Protein AF-A0A8X6NP70-F1 (afdb_monomer)

Organism: Nephila pilipes (NCBI:txid299642)

Solvent-accessible surface area (backbone atoms only — not comparable to full-atom values): 12500 Å² total; per-residue (Å²): 132,66,62,68,62,54,51,48,50,42,42,71,76,66,65,48,55,58,65,56,51,14,64,75,71,75,47,56,50,67,59,47,50,54,47,61,79,46,74,78,63,73,80,79,74,78,80,71,84,81,74,94,72,50,74,67,58,54,50,49,54,48,51,52,46,68,74,42,78,82,66,46,52,63,57,51,22,65,75,76,38,71,90,54,58,49,66,55,49,49,49,51,40,42,74,75,67,52,72,93,76,83,80,81,90,69,84,87,72,51,72,66,55,50,50,55,51,46,54,52,51,60,76,52,64,82,63,50,73,77,60,55,72,72,61,84,90,84,84,90,76,90,79,84,74,81,66,85,91,75,72,72,96,78,82,87,74,91,73,79,86,72,82,74,80,84,74,85,76,80,82,81,82,75,85,83,88,79,88,80,86,82,82,134

Nearest PDB structures (foldseek):
  1u78-assembly1_A  TM=6.959E-01  e=9.332E-03  Caenorhabditis elegans
  7aoa-assembly1_A  TM=3.486E-01  e=5.366E-01  Homo sapiens

Structure (mmCIF, N/CA/C/O backbone):
data_AF-A0A8X6NP70-F1
#
_entry.id   AF-A0A8X6NP70-F1
#
loop_
_atom_site.group_PDB
_atom_site.id
_atom_site.type_symbol
_atom_site.label_atom_id
_atom_site.label_alt_id
_atom_site.label_comp_id
_atom_site.label_asym_id
_atom_site.label_entity_id
_atom_site.label_seq_id
_atom_site.pdbx_PDB_ins_code
_atom_site.Cartn_x
_atom_site.Cartn_y
_atom_site.Cartn_z
_atom_site.occupancy
_atom_site.B_iso_or_equiv
_atom_site.auth_seq_id
_atom_site.auth_comp_id
_atom_site.auth_asym_id
_atom_site.auth_atom_id
_atom_site.pdbx_PDB_model_num
ATOM 1 N N . MET A 1 1 ? -29.681 -16.034 21.761 1.00 53.03 1 MET A N 1
ATOM 2 C CA . MET A 1 1 ? -30.889 -15.381 22.303 1.00 53.03 1 MET A CA 1
ATOM 3 C C . MET A 1 1 ? -30.518 -13.952 22.636 1.00 53.03 1 MET A C 1
ATOM 5 O O . MET A 1 1 ? -29.716 -13.746 23.540 1.00 53.03 1 MET A O 1
ATOM 9 N N . ASP A 1 2 ? -31.035 -12.984 21.884 1.00 82.12 2 ASP A N 1
ATOM 10 C CA . ASP A 1 2 ? -30.768 -11.571 22.153 1.00 82.12 2 ASP A CA 1
ATOM 11 C C . ASP A 1 2 ? -31.646 -11.094 23.308 1.00 82.12 2 ASP A C 1
ATOM 13 O O . ASP A 1 2 ? -32.797 -10.697 23.120 1.00 82.12 2 ASP A O 1
ATOM 17 N N . PHE A 1 3 ? -31.090 -11.123 24.520 1.00 85.19 3 PHE A N 1
ATOM 18 C CA . PHE A 1 3 ? -31.779 -10.684 25.735 1.00 85.19 3 PHE A CA 1
ATOM 19 C C . PHE A 1 3 ? -32.346 -9.268 25.624 1.00 85.19 3 PHE A C 1
ATOM 21 O O . PHE A 1 3 ? -33.394 -8.988 26.187 1.00 85.19 3 PHE A O 1
ATOM 28 N N . ARG A 1 4 ? -31.701 -8.392 24.850 1.00 82.50 4 ARG A N 1
ATOM 29 C CA . ARG A 1 4 ? -32.176 -7.033 24.589 1.00 82.50 4 ARG A CA 1
ATOM 30 C C . ARG A 1 4 ? -33.590 -7.010 24.003 1.00 82.50 4 ARG A C 1
ATOM 32 O O . ARG A 1 4 ? -34.471 -6.387 24.582 1.00 82.50 4 ARG A O 1
ATOM 39 N N . HIS A 1 5 ? -33.805 -7.693 22.880 1.00 85.44 5 HIS A N 1
ATOM 40 C CA . HIS A 1 5 ? -35.103 -7.716 22.199 1.00 85.44 5 HIS A CA 1
ATOM 41 C C . HIS A 1 5 ? -36.174 -8.385 23.070 1.00 85.44 5 HIS A C 1
ATOM 43 O O . HIS A 1 5 ? 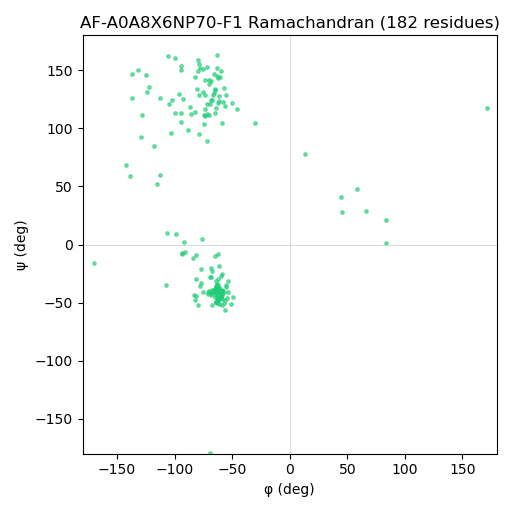-37.304 -7.909 23.140 1.00 85.44 5 HIS A O 1
ATOM 49 N N . ALA A 1 6 ? -35.792 -9.440 23.800 1.00 88.25 6 ALA A N 1
ATOM 50 C CA . ALA A 1 6 ? -36.682 -10.118 24.735 1.00 88.25 6 ALA A CA 1
ATOM 51 C C . ALA A 1 6 ? -37.113 -9.212 25.904 1.00 88.25 6 ALA A C 1
ATOM 53 O O . ALA A 1 6 ? -38.286 -9.213 26.269 1.00 88.25 6 ALA A O 1
ATOM 54 N N . ILE A 1 7 ? -36.199 -8.413 26.469 1.00 89.19 7 ILE A N 1
ATOM 55 C CA . ILE A 1 7 ? -36.515 -7.441 27.528 1.00 89.19 7 ILE A CA 1
ATOM 56 C C . ILE A 1 7 ? -37.523 -6.404 27.016 1.00 89.19 7 ILE A C 1
ATOM 58 O O . ILE A 1 7 ? -38.516 -6.161 27.698 1.00 89.19 7 ILE A O 1
ATOM 62 N N . TYR A 1 8 ? -37.320 -5.856 25.811 1.00 85.88 8 TYR A N 1
ATOM 63 C CA . TYR A 1 8 ? -38.245 -4.877 25.222 1.00 85.88 8 TYR A CA 1
ATOM 64 C C . TYR A 1 8 ? -39.640 -5.435 24.998 1.00 85.88 8 TYR A C 1
ATOM 66 O O . TYR A 1 8 ? -40.610 -4.851 25.463 1.00 85.88 8 TYR A O 1
ATOM 74 N N . HIS A 1 9 ? -39.752 -6.585 24.341 1.00 88.56 9 HIS A N 1
ATOM 75 C CA . HIS A 1 9 ? -41.046 -7.204 24.066 1.00 88.56 9 HIS A CA 1
ATOM 76 C C . HIS A 1 9 ? -41.818 -7.524 25.360 1.00 88.56 9 HIS A C 1
ATOM 78 O O . HIS A 1 9 ? -43.029 -7.332 25.446 1.00 88.56 9 HIS A O 1
ATOM 84 N N . LEU A 1 10 ? -41.136 -8.019 26.401 1.00 88.81 10 LEU A N 1
ATOM 85 C CA . LEU A 1 10 ? -41.776 -8.319 27.688 1.00 88.81 10 LEU A CA 1
ATOM 86 C C . LEU A 1 10 ? -42.214 -7.058 28.451 1.00 88.81 10 LEU A C 1
ATOM 88 O O . LEU A 1 10 ? -43.176 -7.121 29.220 1.00 88.81 10 LEU A O 1
ATOM 92 N N . PHE A 1 11 ? -41.527 -5.937 28.239 1.00 88.00 11 PHE A N 1
ATOM 93 C CA . PHE A 1 11 ? -41.845 -4.657 28.861 1.00 88.00 11 PHE A CA 1
ATOM 94 C C . PHE A 1 11 ? -42.964 -3.908 28.117 1.00 88.00 11 PHE A C 1
ATOM 96 O O . PHE A 1 11 ? -43.930 -3.489 28.749 1.00 88.00 11 PHE A O 1
ATOM 103 N N . GLU A 1 12 ? -42.883 -3.807 26.788 1.00 85.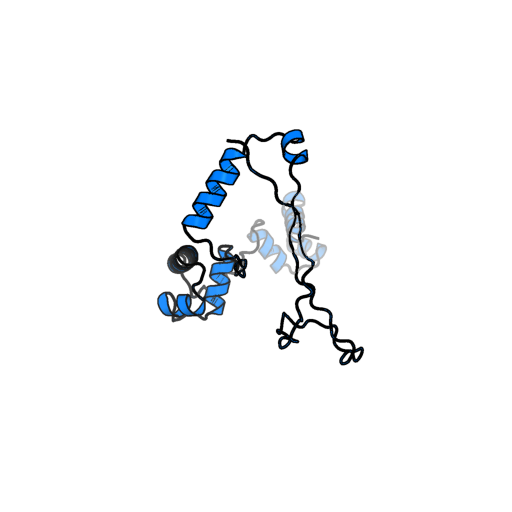44 12 GLU A N 1
ATOM 104 C CA . GLU A 1 12 ? -43.793 -3.007 25.954 1.00 85.44 12 GLU A CA 1
ATOM 105 C C . GLU A 1 12 ? -45.128 -3.725 25.690 1.00 85.44 12 GLU A C 1
ATOM 107 O O . GLU A 1 12 ? -46.198 -3.184 25.970 1.00 85.44 12 GLU A O 1
ATOM 112 N N . GLU A 1 13 ? -45.083 -4.975 25.209 1.00 83.56 13 GLU A N 1
ATOM 113 C CA . GLU A 1 13 ? -46.292 -5.713 24.815 1.00 83.56 13 GLU A CA 1
ATOM 114 C C . GLU A 1 13 ? -46.980 -6.371 26.009 1.00 83.56 13 GLU A C 1
ATOM 116 O O . GLU A 1 13 ? -48.203 -6.338 26.138 1.00 83.56 13 GLU A O 1
ATOM 121 N N . LYS A 1 14 ? -46.194 -6.988 26.901 1.00 82.81 14 LYS A N 1
ATOM 122 C CA . LYS A 1 14 ? -46.739 -7.750 28.034 1.00 82.81 14 LYS A CA 1
ATOM 123 C C . LYS A 1 14 ? -46.879 -6.936 29.324 1.00 82.81 14 LYS A C 1
ATOM 125 O O . LYS A 1 14 ? -47.448 -7.461 30.281 1.00 82.81 14 LYS A O 1
ATOM 130 N N . ARG A 1 15 ? -46.367 -5.695 29.372 1.00 83.81 15 ARG A N 1
ATOM 131 C CA . ARG A 1 15 ? -46.386 -4.786 30.543 1.00 83.81 15 ARG A CA 1
ATOM 132 C C . ARG A 1 15 ? -46.013 -5.462 31.867 1.00 83.81 15 ARG A C 1
ATOM 134 O O . ARG A 1 15 ? -46.623 -5.232 32.911 1.00 83.81 15 ARG A O 1
ATOM 141 N N . ILE A 1 16 ? -45.004 -6.329 31.817 1.00 89.38 16 ILE A N 1
ATOM 142 C CA . ILE A 1 16 ? -44.510 -7.071 32.979 1.00 89.38 16 ILE A CA 1
ATOM 143 C C . ILE A 1 16 ? -43.545 -6.179 33.773 1.00 89.38 16 ILE A C 1
ATOM 145 O O . ILE A 1 16 ? -42.767 -5.420 33.200 1.00 89.38 16 ILE A O 1
ATOM 149 N N . SER A 1 17 ? -43.558 -6.285 35.105 1.00 90.56 17 SER A N 1
ATOM 150 C CA . SER A 1 17 ? -42.626 -5.534 35.954 1.00 90.56 17 SER A CA 1
ATOM 151 C C . SER A 1 17 ? -41.171 -5.974 35.752 1.00 90.56 17 SER A C 1
ATOM 153 O O . SER A 1 17 ? -40.881 -7.156 35.557 1.00 90.56 17 SER A O 1
ATOM 155 N N . GLU A 1 18 ? -40.228 -5.037 35.876 1.00 90.19 18 GLU A N 1
ATOM 156 C CA . GLU A 1 18 ? -38.797 -5.282 35.630 1.00 90.19 18 GLU A CA 1
ATOM 157 C C . GLU A 1 18 ? -38.240 -6.461 36.445 1.00 90.19 18 GLU A C 1
ATOM 159 O O . GLU A 1 18 ? -37.514 -7.310 35.927 1.00 90.19 18 GLU A O 1
ATOM 164 N N . ARG A 1 19 ? -38.638 -6.574 37.720 1.00 90.75 19 ARG A N 1
ATOM 165 C CA . ARG A 1 19 ? -38.238 -7.684 38.604 1.00 90.75 19 ARG A CA 1
ATOM 166 C C . ARG A 1 19 ? -38.731 -9.036 38.100 1.00 90.75 19 ARG A C 1
ATOM 168 O O . ARG A 1 19 ? -38.045 -10.041 38.266 1.00 90.75 19 ARG A O 1
ATOM 175 N N . LYS A 1 20 ? -39.914 -9.074 37.487 1.00 92.06 20 LYS A N 1
ATOM 176 C CA . LYS A 1 20 ? -40.483 -10.306 36.945 1.00 92.06 20 LYS A CA 1
ATOM 177 C C . LYS A 1 20 ? -39.834 -10.672 35.610 1.00 92.06 20 LYS A C 1
ATOM 179 O O . LYS A 1 20 ? -39.558 -11.846 35.392 1.00 92.06 20 LYS A O 1
ATOM 184 N N . ILE A 1 21 ? -39.490 -9.684 34.783 1.00 91.81 21 ILE A N 1
ATOM 185 C CA . ILE A 1 21 ? -38.669 -9.878 33.575 1.00 91.81 21 ILE A CA 1
ATOM 186 C C . ILE A 1 21 ? -37.299 -10.463 33.948 1.00 91.81 21 ILE A C 1
ATOM 188 O O . ILE A 1 21 ? -36.862 -11.441 33.344 1.00 91.81 21 ILE A O 1
ATOM 192 N N . ALA A 1 22 ? -36.659 -9.925 34.990 1.00 93.31 22 ALA A N 1
ATOM 193 C CA . ALA A 1 22 ? -35.389 -10.423 35.516 1.00 93.31 22 ALA A CA 1
ATOM 194 C C . ALA A 1 22 ? -35.475 -11.897 35.958 1.00 93.31 22 ALA A C 1
ATOM 196 O O . ALA A 1 22 ? -34.608 -12.690 35.601 1.00 93.31 22 ALA A O 1
ATOM 197 N N . GLN A 1 23 ? -36.551 -12.288 36.653 1.00 92.88 23 GLN A N 1
ATOM 198 C CA . GLN A 1 23 ? -36.797 -13.685 37.039 1.00 92.88 23 GLN A CA 1
ATOM 199 C C . GLN A 1 23 ? -37.034 -14.611 35.838 1.00 92.88 23 GLN A C 1
ATOM 201 O O . GLN A 1 23 ? -36.529 -15.727 35.833 1.00 92.88 23 GLN A O 1
ATOM 206 N N . ILE A 1 24 ? -37.790 -14.164 34.827 1.00 91.81 24 ILE A N 1
ATOM 207 C CA . ILE A 1 24 ? -38.101 -14.959 33.625 1.00 91.81 24 ILE A CA 1
ATOM 208 C C . ILE A 1 24 ? -36.842 -15.202 32.785 1.00 91.81 24 ILE A C 1
ATOM 210 O O . ILE A 1 24 ? -36.643 -16.303 32.278 1.00 91.81 24 ILE A O 1
ATOM 214 N N . LEU A 1 25 ? -35.999 -14.177 32.629 1.00 90.62 25 LEU A N 1
ATOM 215 C CA . LEU A 1 25 ? -34.793 -14.236 31.797 1.00 90.62 25 LEU A CA 1
ATOM 216 C C . LEU A 1 25 ? -33.535 -14.681 32.563 1.00 90.62 25 LEU A C 1
ATOM 218 O O . LEU A 1 25 ? -32.493 -14.865 31.939 1.00 90.62 25 LEU A O 1
ATOM 222 N N . GLY A 1 26 ? -33.608 -14.831 33.890 1.00 92.25 26 GLY A N 1
ATOM 223 C CA . GLY A 1 26 ? -32.458 -15.169 34.738 1.00 92.25 26 GLY A CA 1
ATOM 224 C C . GLY A 1 26 ? -31.383 -14.075 34.789 1.00 92.25 26 GLY A C 1
ATOM 225 O O . GLY A 1 26 ? -30.201 -14.377 34.933 1.00 92.25 26 GLY A O 1
ATOM 226 N N . LEU A 1 27 ? -31.770 -12.806 34.628 1.00 91.38 27 LEU A N 1
ATOM 227 C CA . LEU A 1 27 ? -30.860 -11.656 34.586 1.00 91.38 27 LEU A CA 1
ATOM 228 C C . LEU A 1 27 ? -30.918 -10.841 35.879 1.00 91.38 27 LEU A C 1
ATOM 230 O O . LEU A 1 27 ? -31.886 -10.912 36.635 1.00 91.38 27 LEU A O 1
ATOM 234 N N . SER A 1 28 ? -29.902 -10.006 36.119 1.00 93.06 28 SER A N 1
ATOM 235 C CA . SER A 1 28 ? -29.966 -9.051 37.227 1.00 93.06 28 SER A CA 1
ATOM 236 C C . SER A 1 28 ? -31.021 -7.964 36.943 1.00 93.06 28 SER A C 1
ATOM 238 O O . SER A 1 28 ? -31.099 -7.479 35.806 1.00 93.06 28 SER A O 1
ATOM 240 N N . PRO A 1 29 ? -31.804 -7.521 37.947 1.00 90.94 29 PRO A N 1
ATOM 241 C CA . PRO A 1 29 ? -32.753 -6.418 37.779 1.00 90.94 29 PRO A CA 1
ATOM 242 C C . PRO A 1 29 ? -32.085 -5.139 37.259 1.00 90.94 29 PRO A C 1
ATOM 244 O O . PRO A 1 29 ? -32.657 -4.444 36.427 1.00 90.94 29 PRO A O 1
ATOM 247 N N . SER A 1 30 ? -30.841 -4.873 37.670 1.00 91.38 30 SER A N 1
ATOM 248 C CA . SER A 1 30 ? -30.048 -3.730 37.206 1.00 91.38 30 SER A CA 1
ATOM 249 C C . SER A 1 30 ? -29.745 -3.794 35.709 1.00 91.38 30 SER A C 1
ATOM 251 O O . SER A 1 30 ? -29.737 -2.765 35.043 1.00 91.38 30 SER A O 1
ATOM 253 N N . THR A 1 31 ? -29.522 -4.990 35.155 1.00 89.75 31 THR A N 1
ATOM 254 C CA . THR A 1 31 ? -29.328 -5.183 33.710 1.00 89.75 31 THR A CA 1
ATOM 255 C C . THR A 1 31 ? -30.620 -4.921 32.941 1.00 89.75 31 THR A C 1
ATOM 257 O O . THR A 1 31 ? -30.582 -4.278 31.898 1.00 89.75 31 THR A O 1
ATOM 260 N N . VAL A 1 32 ? -31.760 -5.391 33.458 1.00 90.50 32 VAL A N 1
ATOM 261 C CA . VAL A 1 32 ? -33.082 -5.147 32.856 1.00 90.50 32 VAL A CA 1
ATOM 262 C C . VAL A 1 32 ? -33.392 -3.651 32.848 1.00 90.50 32 VAL A C 1
ATOM 264 O O . VAL A 1 32 ? -33.680 -3.103 31.787 1.00 90.50 32 VAL A O 1
ATOM 267 N N . HIS A 1 33 ? -33.221 -2.985 33.990 1.00 89.88 33 HIS A N 1
ATOM 268 C CA . HIS A 1 33 ? -33.389 -1.541 34.127 1.00 89.88 33 HIS A CA 1
ATOM 269 C C . HIS A 1 33 ? -32.447 -0.758 33.199 1.00 89.88 33 HIS A C 1
ATOM 271 O O . HIS A 1 33 ? -32.887 0.122 32.467 1.00 89.88 33 HIS A O 1
ATOM 277 N N . TYR A 1 34 ? -31.157 -1.119 33.163 1.00 87.69 34 TYR A N 1
ATOM 278 C CA . TYR A 1 34 ? -30.167 -0.502 32.275 1.00 87.69 34 TYR A CA 1
ATOM 279 C C . TYR A 1 34 ? -30.594 -0.549 30.811 1.00 87.69 34 TYR A C 1
ATOM 281 O O . TYR A 1 34 ? -30.481 0.454 30.113 1.00 87.69 34 TYR A O 1
ATOM 289 N N . TRP A 1 35 ? -31.074 -1.705 30.344 1.00 87.31 35 TRP A N 1
ATOM 290 C CA . TRP A 1 35 ? -31.550 -1.820 28.975 1.00 87.31 35 TRP A CA 1
ATOM 291 C C . TRP A 1 35 ? -32.812 -0.991 28.774 1.00 87.31 35 TRP A C 1
ATOM 293 O O . TRP A 1 35 ? -32.772 -0.135 27.906 1.00 87.31 35 TRP A O 1
ATOM 303 N N . ILE A 1 36 ? -33.854 -1.134 29.601 1.00 87.12 36 ILE A N 1
ATOM 304 C CA . ILE A 1 36 ? -35.111 -0.366 29.486 1.00 87.12 36 ILE A CA 1
ATOM 305 C C . ILE A 1 36 ? -34.848 1.144 29.384 1.00 87.12 36 ILE A C 1
ATOM 307 O O . ILE A 1 36 ? -35.285 1.768 28.417 1.00 87.12 36 ILE A O 1
ATOM 311 N N . THR A 1 37 ? -34.047 1.705 30.296 1.00 87.06 37 THR A N 1
ATOM 312 C CA . THR A 1 37 ? -33.677 3.133 30.320 1.00 87.06 37 THR A CA 1
ATOM 313 C C . THR A 1 37 ? -32.963 3.587 29.043 1.00 87.06 37 THR A C 1
ATOM 315 O O . THR A 1 37 ? -33.056 4.746 28.654 1.00 87.06 37 THR A O 1
ATOM 318 N N . ARG A 1 38 ? -32.274 2.674 28.354 1.00 79.81 38 ARG A N 1
ATOM 319 C CA . ARG A 1 38 ? -31.496 2.944 27.140 1.00 79.81 38 ARG A CA 1
ATOM 320 C C . ARG A 1 38 ? -32.275 2.748 25.828 1.00 79.81 38 ARG A C 1
ATOM 322 O O . ARG A 1 38 ? -31.673 2.857 24.766 1.00 79.81 38 ARG A O 1
ATOM 329 N N . GLN A 1 39 ? -33.564 2.397 25.885 1.00 73.50 39 GLN A N 1
ATOM 330 C CA . GLN A 1 39 ? -34.497 2.289 24.736 1.00 73.50 39 GLN A CA 1
ATOM 331 C C . GLN A 1 39 ? -33.989 1.565 23.466 1.00 73.50 39 GLN A C 1
ATOM 333 O O . GLN A 1 39 ? -34.435 1.825 22.355 1.00 73.50 39 GLN A O 1
ATOM 338 N N . GLY A 1 40 ? -33.063 0.620 23.590 1.00 62.91 40 GLY A N 1
ATOM 339 C CA . GLY A 1 40 ? -32.610 -0.171 22.464 1.00 62.91 40 GLY A CA 1
ATOM 340 C C . GLY A 1 40 ? -31.535 0.555 21.664 1.00 62.91 40 GLY A C 1
ATOM 341 O O . GLY A 1 40 ? -31.254 0.195 20.524 1.00 62.91 40 GLY A O 1
ATOM 342 N N . GLU A 1 41 ? -30.853 1.530 22.255 1.00 67.56 41 GLU A N 1
ATOM 343 C CA . GLU A 1 41 ? -29.607 2.014 21.684 1.00 67.56 41 GLU A CA 1
ATOM 344 C C . GLU A 1 41 ? -28.520 0.948 21.845 1.00 67.56 41 GLU A C 1
ATOM 346 O O . GLU A 1 41 ? -28.433 0.220 22.847 1.00 67.56 41 GLU A O 1
ATOM 351 N N . SER A 1 42 ? -27.721 0.757 20.795 1.00 66.44 42 SER A N 1
ATOM 352 C CA . SER A 1 42 ? -26.589 -0.174 20.841 1.00 66.44 42 SER A CA 1
ATOM 353 C C . SER A 1 42 ? -25.581 0.286 21.874 1.00 66.44 42 SER A C 1
ATOM 355 O O . SER A 1 42 ? -25.485 1.471 22.191 1.00 66.44 42 SER A O 1
ATOM 357 N N . ALA A 1 43 ? -24.848 -0.677 22.439 1.00 69.19 43 ALA A N 1
ATOM 358 C CA . ALA A 1 43 ? -23.745 -0.350 23.319 1.00 69.19 43 ALA A CA 1
ATOM 359 C C . ALA A 1 43 ? -22.862 0.688 22.621 1.00 69.19 43 ALA A C 1
ATOM 361 O O . ALA A 1 43 ? -22.385 0.445 21.513 1.00 69.19 43 ALA A O 1
ATOM 362 N N . THR A 1 44 ? -22.691 1.846 23.258 1.00 69.25 44 THR A N 1
ATOM 363 C CA . THR A 1 44 ? -21.709 2.854 22.873 1.00 69.25 44 THR A CA 1
ATOM 364 C C . THR A 1 44 ? -20.408 2.118 22.620 1.00 69.25 44 THR A C 1
ATOM 366 O O . THR A 1 44 ? -19.874 1.441 23.506 1.00 69.25 44 THR A O 1
ATOM 369 N N . THR A 1 45 ? -19.943 2.163 21.374 1.00 74.69 45 THR A N 1
ATOM 370 C CA . THR A 1 45 ? -18.685 1.528 21.008 1.00 74.69 45 THR A CA 1
ATOM 371 C C . THR A 1 45 ? -17.613 2.148 21.881 1.00 74.69 45 THR A C 1
ATOM 373 O O . THR A 1 45 ? -17.463 3.371 21.893 1.00 74.69 45 THR A O 1
ATOM 376 N N . LYS A 1 46 ? -16.896 1.322 22.645 1.00 79.88 46 LYS A N 1
ATOM 377 C CA . LYS A 1 46 ? -15.791 1.812 23.468 1.00 79.88 46 LYS A CA 1
ATOM 378 C C . LYS A 1 46 ? -14.817 2.539 22.544 1.00 79.88 46 LYS A C 1
ATOM 380 O O . LYS A 1 46 ? -14.292 1.931 21.611 1.00 79.88 46 LYS A O 1
ATOM 385 N N . SER A 1 47 ? -14.597 3.829 22.786 1.00 81.50 47 SER A N 1
ATOM 386 C CA . SER A 1 47 ? -13.550 4.569 22.093 1.00 81.50 47 SER A CA 1
ATOM 387 C C . SER A 1 47 ? -12.214 3.924 22.446 1.00 81.50 47 SER A C 1
ATOM 389 O O . SER A 1 47 ? -11.884 3.759 23.622 1.00 81.50 47 SER A O 1
ATOM 391 N N . GLY A 1 48 ? -11.469 3.504 21.427 1.00 85.81 48 GLY A N 1
ATOM 392 C CA . GLY A 1 48 ? -10.119 2.988 21.615 1.00 85.81 48 GLY A CA 1
ATOM 393 C C . GLY A 1 48 ? -9.144 4.085 22.042 1.00 85.81 48 GLY A C 1
ATOM 394 O O . GLY A 1 48 ? -9.496 5.259 22.160 1.00 85.81 48 GLY A O 1
ATOM 395 N N . ARG A 1 49 ? -7.880 3.699 22.228 1.00 87.12 49 ARG A N 1
ATOM 396 C CA . ARG A 1 49 ? -6.786 4.647 22.462 1.00 87.12 49 ARG A CA 1
ATOM 397 C C . ARG A 1 49 ? -6.708 5.662 21.304 1.00 87.12 49 ARG A C 1
ATOM 399 O O . ARG A 1 49 ? -6.755 5.229 20.146 1.00 87.12 49 ARG A O 1
ATOM 406 N N . PRO A 1 50 ? -6.552 6.970 21.585 1.00 87.00 50 PRO A N 1
ATOM 407 C CA . PRO A 1 50 ? -6.371 7.969 20.539 1.00 87.00 50 PRO A CA 1
ATOM 408 C C . PRO A 1 50 ? -5.121 7.669 19.708 1.00 87.00 50 PRO A C 1
ATOM 410 O O . PRO A 1 50 ? -4.149 7.070 20.182 1.00 87.00 50 PRO A O 1
ATOM 413 N N . ARG A 1 51 ? -5.173 8.056 18.434 1.00 87.38 51 ARG A N 1
ATOM 414 C CA . ARG A 1 51 ? -4.079 7.840 17.486 1.00 87.38 51 ARG A CA 1
ATOM 415 C C . ARG A 1 51 ? -2.945 8.825 17.763 1.00 87.38 51 ARG A C 1
ATOM 417 O O . ARG A 1 51 ? -3.181 9.925 18.244 1.00 87.38 51 ARG A O 1
ATOM 424 N N . VAL A 1 52 ? -1.723 8.405 17.439 1.00 86.81 52 VAL A N 1
ATOM 425 C CA . VAL A 1 52 ? -0.540 9.282 17.459 1.00 86.81 52 VAL A CA 1
ATOM 426 C C . VAL A 1 52 ? -0.459 10.119 16.177 1.00 86.81 52 VAL A C 1
ATOM 428 O O . VAL A 1 52 ? 0.065 11.225 16.210 1.00 86.81 52 VAL A O 1
ATOM 431 N N . THR A 1 53 ? -0.979 9.600 15.058 1.00 86.25 53 THR A N 1
ATOM 432 C CA . THR A 1 53 ? -1.002 10.298 13.766 1.00 86.25 53 THR A CA 1
ATOM 433 C C . THR A 1 53 ? -2.319 11.030 13.546 1.00 86.25 53 THR A C 1
ATOM 435 O O . THR A 1 53 ? -3.372 10.584 14.018 1.00 86.25 53 THR A O 1
ATOM 438 N N . ASP A 1 54 ? -2.235 12.128 12.802 1.00 91.50 54 ASP A N 1
ATOM 439 C CA . ASP A 1 54 ? -3.366 12.944 12.376 1.00 91.50 54 ASP A CA 1
ATOM 440 C C . ASP A 1 54 ? -3.774 12.634 10.922 1.00 91.50 54 ASP A C 1
ATOM 442 O O . ASP A 1 54 ? -2.988 12.075 10.148 1.00 91.50 54 ASP A O 1
ATOM 446 N N . ALA A 1 55 ? -5.000 12.992 10.539 1.00 91.25 55 ALA A N 1
ATOM 447 C CA . ALA A 1 55 ? -5.524 12.753 9.196 1.00 91.25 55 ALA A CA 1
ATOM 448 C C . ALA A 1 55 ? -4.675 13.430 8.104 1.00 91.25 55 ALA A C 1
ATOM 450 O O . ALA A 1 55 ? -4.385 12.802 7.082 1.00 91.25 55 ALA A O 1
ATOM 451 N N . ASP A 1 56 ? -4.198 14.652 8.350 1.00 92.94 56 ASP A N 1
ATOM 452 C CA . ASP A 1 56 ? -3.373 15.391 7.390 1.00 92.94 56 ASP A CA 1
ATOM 453 C C . ASP A 1 56 ? -2.006 14.724 7.199 1.00 92.94 56 ASP A C 1
ATOM 455 O O . ASP A 1 56 ? -1.510 14.586 6.076 1.00 92.94 56 ASP A O 1
ATOM 459 N N . THR A 1 57 ? -1.424 14.214 8.289 1.00 92.31 57 THR A N 1
ATOM 460 C CA . THR A 1 57 ? -0.163 13.459 8.232 1.00 92.31 57 THR A CA 1
ATOM 461 C C . THR A 1 57 ? -0.316 12.148 7.459 1.00 92.31 57 THR A C 1
ATOM 463 O O . THR A 1 57 ? 0.544 11.808 6.644 1.00 92.31 57 THR A O 1
ATOM 466 N N . ASP A 1 58 ? -1.436 11.439 7.640 1.00 93.25 58 ASP A N 1
ATOM 467 C CA . ASP A 1 58 ? -1.736 10.204 6.912 1.00 93.25 58 ASP A CA 1
ATOM 468 C C . ASP A 1 58 ? -1.890 10.483 5.399 1.00 93.25 58 ASP A C 1
ATOM 470 O O . ASP A 1 58 ? -1.424 9.695 4.568 1.00 93.25 58 ASP A O 1
ATOM 474 N N . GLN A 1 59 ? -2.477 11.628 5.031 1.00 94.25 59 GLN A N 1
ATOM 475 C CA . GLN A 1 59 ? -2.613 12.058 3.638 1.00 94.25 59 GLN A CA 1
ATOM 476 C C . GLN A 1 59 ? -1.268 12.457 3.017 1.00 94.25 59 GLN A C 1
ATOM 478 O O . GLN A 1 59 ? -0.984 12.108 1.867 1.00 94.25 59 GLN A O 1
ATOM 483 N N . ALA A 1 60 ? -0.410 13.144 3.773 1.00 94.06 60 ALA A N 1
ATOM 484 C CA . ALA A 1 60 ? 0.937 13.491 3.335 1.00 94.06 60 ALA A CA 1
ATOM 485 C C . ALA A 1 60 ? 1.786 12.232 3.076 1.00 94.06 60 ALA A C 1
ATOM 487 O O . ALA A 1 60 ? 2.429 12.130 2.029 1.00 94.06 60 ALA A O 1
ATOM 488 N N . LEU A 1 61 ? 1.707 11.230 3.963 1.00 94.06 61 LEU A N 1
ATOM 489 C CA . LEU A 1 61 ? 2.356 9.926 3.779 1.00 94.06 61 LEU A CA 1
ATOM 490 C C . LEU A 1 61 ? 1.870 9.217 2.507 1.00 94.06 61 LEU A C 1
ATOM 492 O O . LEU A 1 61 ? 2.678 8.679 1.744 1.00 94.06 61 LEU A O 1
ATOM 496 N N . TYR A 1 62 ? 0.559 9.230 2.256 1.00 94.62 62 TYR A N 1
ATOM 497 C CA . TYR A 1 62 ? -0.021 8.649 1.046 1.00 94.62 62 TYR A CA 1
ATOM 498 C C . TYR A 1 62 ? 0.487 9.346 -0.224 1.00 94.62 62 TYR A C 1
ATOM 500 O O . TYR A 1 62 ? 0.921 8.682 -1.169 1.00 94.62 62 TYR A O 1
ATOM 508 N N . ASN A 1 63 ? 0.484 10.680 -0.237 1.00 94.88 63 ASN A N 1
ATOM 509 C CA . ASN A 1 63 ? 0.924 11.472 -1.383 1.00 94.88 63 ASN A CA 1
ATOM 510 C C . ASN A 1 63 ? 2.419 11.272 -1.674 1.00 94.88 63 ASN A C 1
ATOM 512 O O . ASN A 1 63 ? 2.790 11.070 -2.831 1.00 94.88 63 ASN A O 1
ATOM 516 N N . ALA A 1 64 ? 3.263 11.260 -0.638 1.00 94.00 64 ALA A N 1
ATOM 517 C CA . ALA A 1 64 ? 4.697 11.007 -0.772 1.00 94.00 64 ALA A CA 1
ATOM 518 C C . ALA A 1 64 ? 4.970 9.608 -1.346 1.00 94.00 64 ALA A C 1
ATOM 520 O O . ALA A 1 64 ? 5.696 9.466 -2.329 1.00 94.00 64 ALA A O 1
ATOM 521 N N . SER A 1 65 ? 4.302 8.578 -0.813 1.00 93.38 65 SER A N 1
ATOM 522 C CA . SER A 1 65 ? 4.445 7.205 -1.312 1.00 93.38 65 SER A CA 1
ATOM 523 C C . SER A 1 65 ? 3.946 7.034 -2.751 1.00 93.38 65 SER A C 1
ATOM 525 O O . SER A 1 65 ? 4.465 6.191 -3.483 1.00 93.38 65 SER A O 1
ATOM 527 N N . ARG A 1 66 ? 2.934 7.803 -3.167 1.00 92.81 66 ARG A N 1
ATOM 528 C CA . ARG A 1 66 ? 2.399 7.760 -4.533 1.00 92.81 66 ARG A CA 1
ATOM 529 C C . ARG A 1 66 ? 3.288 8.499 -5.532 1.00 92.81 66 ARG A C 1
ATOM 531 O O . ARG A 1 66 ? 3.352 8.076 -6.684 1.00 92.81 66 ARG A O 1
ATOM 538 N N . LYS A 1 67 ? 3.948 9.576 -5.100 1.00 93.50 67 LYS A N 1
ATOM 539 C CA . LYS A 1 67 ? 4.911 10.325 -5.913 1.00 93.50 67 LYS A CA 1
ATOM 540 C C . LYS A 1 67 ? 6.122 9.457 -6.250 1.00 93.50 67 LYS A C 1
ATOM 542 O O . LYS A 1 67 ? 6.448 9.318 -7.423 1.00 93.50 67 LYS A O 1
ATOM 547 N N . ASP A 1 68 ? 6.697 8.808 -5.238 1.00 91.12 68 ASP A N 1
ATOM 548 C CA . ASP A 1 68 ? 7.901 7.991 -5.379 1.00 91.12 68 ASP A CA 1
ATOM 549 C C . ASP A 1 68 ? 7.692 6.590 -4.766 1.00 91.12 68 ASP A C 1
ATOM 551 O O . ASP A 1 68 ? 7.959 6.365 -3.583 1.00 91.12 68 ASP A O 1
ATOM 555 N N . PRO A 1 69 ? 7.258 5.592 -5.567 1.00 88.50 69 PRO A N 1
ATOM 556 C CA . PRO A 1 69 ? 6.932 4.244 -5.078 1.00 88.50 69 PRO A CA 1
ATOM 557 C C . PRO A 1 69 ? 8.112 3.446 -4.500 1.00 88.50 69 PRO A C 1
ATOM 559 O O . PRO A 1 69 ? 7.910 2.361 -3.953 1.00 88.50 69 PRO A O 1
ATOM 562 N N . PHE A 1 70 ? 9.340 3.940 -4.674 1.00 88.38 70 PHE A N 1
ATOM 563 C CA . PHE A 1 70 ? 10.566 3.314 -4.178 1.00 88.38 70 PHE A CA 1
ATOM 564 C C . PHE A 1 70 ? 11.001 3.831 -2.803 1.00 88.38 70 PHE A C 1
ATOM 566 O O . PHE A 1 70 ? 11.930 3.265 -2.227 1.00 88.38 70 PHE A O 1
ATOM 573 N N . LEU A 1 71 ? 10.342 4.866 -2.267 1.00 89.75 71 LEU A N 1
ATOM 574 C CA . LEU A 1 71 ? 10.629 5.369 -0.926 1.00 89.75 71 LEU A CA 1
ATOM 575 C C . LEU A 1 71 ? 10.298 4.318 0.137 1.00 89.75 71 LEU A C 1
ATOM 577 O O . LEU A 1 71 ? 9.232 3.694 0.128 1.00 89.75 71 LEU A O 1
ATOM 581 N N . SER A 1 72 ? 11.223 4.126 1.077 1.00 90.88 72 SER A N 1
ATOM 582 C CA . SER A 1 72 ? 11.019 3.214 2.196 1.00 90.88 72 SER A CA 1
ATOM 583 C C . SER A 1 72 ? 10.120 3.846 3.254 1.00 90.88 72 SER A C 1
ATOM 585 O O . SER A 1 72 ? 10.144 5.051 3.488 1.00 90.88 72 SER A O 1
ATOM 587 N N . ALA A 1 73 ? 9.401 3.007 4.002 1.00 90.94 73 ALA A N 1
ATOM 588 C CA . ALA A 1 73 ? 8.670 3.452 5.188 1.00 90.94 73 ALA A CA 1
ATOM 589 C C . ALA A 1 73 ? 9.588 4.092 6.249 1.00 90.94 73 ALA A C 1
ATOM 591 O O . ALA A 1 73 ? 9.120 4.894 7.049 1.00 90.94 73 ALA A O 1
ATOM 592 N N . VAL A 1 74 ? 10.880 3.738 6.263 1.00 93.00 74 VAL A N 1
ATOM 593 C CA . VAL A 1 74 ? 11.882 4.351 7.153 1.00 93.00 74 VAL A CA 1
ATOM 594 C C . VAL A 1 74 ? 12.185 5.786 6.727 1.00 93.00 74 VAL A C 1
ATOM 596 O O . VAL A 1 74 ? 12.299 6.662 7.576 1.00 93.00 74 VAL A O 1
ATOM 599 N N . ASP A 1 75 ? 12.287 6.032 5.425 1.00 93.19 75 ASP A N 1
ATOM 600 C CA . ASP A 1 75 ? 12.578 7.366 4.900 1.00 93.19 75 ASP A CA 1
ATOM 601 C C . ASP A 1 75 ? 11.357 8.274 5.094 1.00 93.19 75 ASP A C 1
ATOM 603 O O . ASP A 1 75 ? 11.479 9.362 5.647 1.00 93.19 75 ASP A O 1
ATOM 607 N N . LEU A 1 76 ? 10.155 7.753 4.820 1.00 91.94 76 LEU A N 1
ATOM 608 C CA . LEU A 1 76 ? 8.894 8.449 5.101 1.00 91.94 76 LEU A CA 1
ATOM 609 C C . LEU A 1 76 ? 8.722 8.795 6.588 1.00 91.94 76 LEU A C 1
ATOM 611 O O . LEU A 1 76 ? 8.240 9.875 6.922 1.00 91.94 76 LEU A O 1
ATOM 615 N N . GLN A 1 77 ? 9.123 7.895 7.491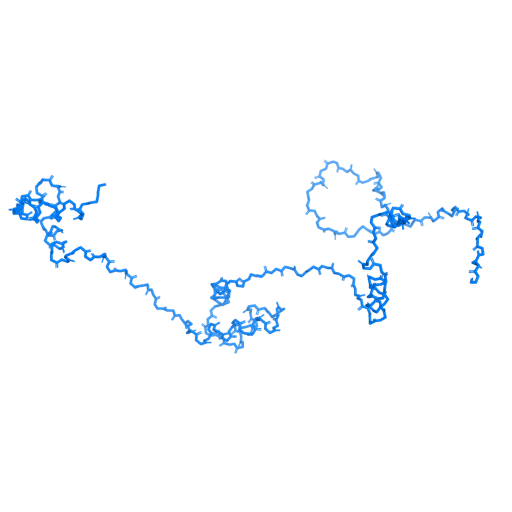 1.00 94.12 77 GLN A N 1
ATOM 616 C CA . GLN A 1 77 ? 9.104 8.166 8.928 1.00 94.12 77 GLN A CA 1
ATOM 617 C C . GLN A 1 77 ? 10.045 9.325 9.281 1.00 94.12 77 GLN A C 1
ATOM 619 O O . GLN A 1 77 ? 9.646 10.217 10.023 1.00 94.12 77 GLN A O 1
ATOM 624 N N . LYS A 1 78 ? 11.277 9.316 8.758 1.00 92.56 78 LYS A N 1
ATOM 625 C CA . LYS A 1 78 ? 12.272 10.361 9.034 1.00 92.56 78 LYS A CA 1
ATOM 626 C C . LYS A 1 78 ? 11.829 11.733 8.533 1.00 92.56 78 LYS A C 1
ATOM 628 O O . LYS A 1 78 ? 12.079 12.719 9.215 1.00 92.56 78 LYS A O 1
ATOM 633 N N . GLU A 1 79 ? 11.194 11.787 7.367 1.00 89.12 79 GLU A N 1
ATOM 634 C CA . GLU A 1 79 ? 10.805 13.047 6.733 1.00 89.12 79 GLU A CA 1
ATOM 635 C C . GLU A 1 79 ? 9.508 13.634 7.304 1.00 89.12 79 GLU A C 1
ATOM 637 O O . GLU A 1 79 ? 9.448 14.836 7.552 1.00 89.12 79 GLU A O 1
ATOM 642 N N . LEU A 1 80 ? 8.468 12.815 7.513 1.00 87.69 80 LEU A N 1
ATOM 643 C CA . LEU A 1 80 ? 7.123 13.317 7.836 1.00 87.69 80 LEU A CA 1
ATOM 644 C C . LEU A 1 80 ? 6.706 13.087 9.292 1.00 87.69 80 LEU A C 1
ATOM 646 O O . LEU A 1 80 ? 5.978 13.902 9.854 1.00 87.69 80 LEU A O 1
ATOM 650 N N . THR A 1 81 ? 7.107 11.973 9.910 1.00 85.31 81 THR A N 1
ATOM 651 C CA . THR A 1 81 ? 6.593 11.575 11.234 1.00 85.31 81 THR A CA 1
ATOM 652 C C . THR A 1 81 ? 7.685 10.951 12.117 1.00 85.31 81 THR A C 1
ATOM 654 O O . THR A 1 81 ? 7.615 9.751 12.416 1.00 85.31 81 THR A O 1
ATOM 657 N N . PRO A 1 82 ? 8.685 11.729 12.579 1.00 82.94 82 PRO A N 1
ATOM 658 C CA . PRO A 1 82 ? 9.819 11.197 13.344 1.00 82.94 82 PRO A CA 1
ATOM 659 C C . PRO A 1 82 ? 9.426 10.695 14.743 1.00 82.94 82 PRO A C 1
ATOM 661 O O . PRO A 1 82 ? 10.135 9.889 15.338 1.00 82.94 82 PRO A O 1
ATOM 664 N N . THR A 1 83 ? 8.282 11.138 15.267 1.00 86.44 83 THR A N 1
ATOM 665 C CA . THR A 1 83 ? 7.741 10.727 16.574 1.00 86.44 83 THR A CA 1
ATOM 666 C C . THR A 1 83 ? 7.098 9.339 16.555 1.00 86.44 83 THR A C 1
ATOM 668 O O . THR A 1 83 ? 6.939 8.709 17.600 1.00 86.44 83 THR A O 1
ATOM 671 N N . CYS A 1 84 ? 6.698 8.856 15.378 1.00 87.56 84 CYS A N 1
ATOM 672 C CA . CYS A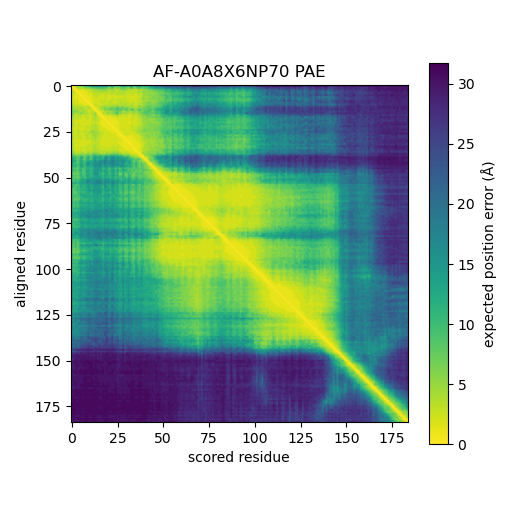 1 84 ? 5.977 7.599 15.214 1.00 87.56 84 CYS A CA 1
ATOM 673 C C . CYS A 1 84 ? 6.935 6.452 14.904 1.00 87.56 84 CYS A C 1
ATOM 675 O O . CYS A 1 84 ? 7.982 6.657 14.303 1.00 87.56 84 CYS A O 1
ATOM 677 N N . SER A 1 85 ? 6.559 5.216 15.238 1.00 92.31 85 SER A N 1
ATOM 678 C CA . SER A 1 85 ? 7.312 4.039 14.793 1.00 92.31 85 SER A CA 1
ATOM 679 C C . SER A 1 85 ? 7.124 3.781 13.292 1.00 92.31 85 SER A C 1
ATOM 681 O O . SER A 1 85 ? 6.063 4.058 12.725 1.00 92.31 85 SER A O 1
ATOM 683 N N . VAL A 1 86 ? 8.117 3.157 12.652 1.00 93.94 86 VAL A N 1
ATOM 684 C CA . VAL A 1 86 ? 8.041 2.734 11.238 1.00 93.94 86 VAL A CA 1
ATOM 685 C C . VAL A 1 86 ? 6.827 1.831 10.978 1.00 93.94 86 VAL A C 1
ATOM 687 O O . VAL A 1 86 ? 6.179 1.925 9.936 1.00 93.94 86 VAL A O 1
ATOM 690 N N . ASP A 1 87 ? 6.472 0.967 11.931 1.00 93.62 87 ASP A N 1
ATOM 691 C CA . ASP A 1 87 ? 5.317 0.071 11.793 1.00 93.62 87 ASP A CA 1
ATOM 692 C C . ASP A 1 87 ? 3.984 0.815 11.814 1.00 93.62 87 ASP A C 1
ATOM 694 O O . ASP A 1 87 ? 3.025 0.389 11.162 1.00 93.62 87 ASP A O 1
ATOM 698 N N . THR A 1 88 ? 3.933 1.963 12.495 1.00 93.06 88 THR A N 1
ATOM 699 C CA . THR A 1 88 ? 2.779 2.860 12.425 1.00 93.06 88 THR A CA 1
ATOM 700 C C . THR A 1 88 ? 2.628 3.370 10.998 1.00 93.06 88 THR A C 1
ATOM 702 O O . THR A 1 88 ? 1.564 3.180 10.417 1.00 93.06 88 THR A O 1
ATOM 705 N N . VAL A 1 89 ? 3.700 3.888 10.388 1.00 93.75 89 VAL A N 1
ATOM 706 C CA . VAL A 1 89 ? 3.706 4.366 8.991 1.00 93.75 89 VAL A CA 1
ATOM 707 C C . VAL A 1 89 ? 3.257 3.268 8.021 1.00 93.75 89 VAL A C 1
ATOM 709 O O . VAL A 1 89 ? 2.353 3.480 7.213 1.00 93.75 89 VAL A O 1
ATOM 712 N N . ARG A 1 90 ? 3.799 2.049 8.144 1.00 94.06 90 ARG A N 1
ATOM 713 C CA . ARG A 1 90 ? 3.370 0.897 7.324 1.00 94.06 90 ARG A CA 1
ATOM 714 C C . ARG A 1 90 ? 1.884 0.587 7.491 1.00 94.06 90 ARG A C 1
ATOM 716 O O . ARG A 1 90 ? 1.196 0.312 6.509 1.00 94.06 90 ARG A O 1
ATOM 723 N N . SER A 1 91 ? 1.387 0.632 8.724 1.00 93.44 91 SER A N 1
ATOM 724 C CA . SER A 1 91 ? -0.026 0.392 9.023 1.00 93.44 91 SER A CA 1
ATOM 725 C C . SER A 1 91 ? -0.922 1.464 8.404 1.00 93.44 91 SER A C 1
ATOM 727 O O . SER A 1 91 ? -1.973 1.118 7.866 1.00 93.44 91 SER A O 1
ATOM 729 N N . ARG A 1 92 ? -0.497 2.737 8.409 1.00 93.12 92 ARG A N 1
ATOM 730 C CA . ARG A 1 92 ? -1.223 3.847 7.767 1.00 93.12 92 ARG A CA 1
ATOM 731 C C . ARG A 1 92 ? -1.302 3.675 6.258 1.00 93.12 92 ARG A C 1
ATOM 733 O O . ARG A 1 92 ? -2.394 3.689 5.698 1.00 93.12 92 ARG A O 1
ATOM 740 N N . LEU A 1 93 ? -0.171 3.398 5.612 1.00 93.81 93 LEU A N 1
ATOM 741 C CA . LEU A 1 93 ? -0.131 3.144 4.170 1.00 93.81 93 LEU A CA 1
ATOM 742 C C . LEU A 1 93 ? -1.019 1.948 3.791 1.00 93.81 93 LEU A C 1
ATOM 744 O O . LEU A 1 93 ? -1.766 2.011 2.816 1.00 93.81 93 LEU A O 1
ATOM 748 N N . LYS A 1 94 ? -1.019 0.885 4.608 1.00 94.19 94 LYS A N 1
ATOM 749 C CA . LYS A 1 94 ? -1.889 -0.282 4.409 1.00 94.19 94 LYS A CA 1
ATOM 750 C C . LYS A 1 94 ? -3.375 0.044 4.594 1.00 94.19 94 LYS A C 1
ATOM 752 O O . LYS A 1 94 ? -4.189 -0.484 3.840 1.00 94.19 94 LYS A O 1
ATOM 757 N N . GLN A 1 95 ? -3.734 0.889 5.565 1.00 92.81 95 GLN A N 1
ATOM 758 C CA . GLN A 1 95 ? -5.112 1.370 5.757 1.00 92.81 95 GLN A CA 1
ATOM 759 C C . GLN A 1 95 ? -5.604 2.158 4.537 1.00 92.81 95 GLN A C 1
ATOM 761 O O . GLN A 1 95 ? -6.743 1.973 4.124 1.00 92.81 95 GLN A O 1
ATOM 766 N N . GLN A 1 96 ? -4.721 2.936 3.908 1.00 92.31 96 GLN A N 1
ATOM 767 C CA . GLN A 1 96 ? -4.977 3.639 2.643 1.00 92.31 96 GLN A CA 1
ATOM 768 C C . GLN A 1 96 ? -4.932 2.718 1.403 1.00 92.31 96 GLN A C 1
ATOM 770 O O . GLN A 1 96 ? -5.012 3.177 0.266 1.00 92.31 96 GLN A O 1
ATOM 775 N N . GLY A 1 97 ? -4.777 1.403 1.588 1.00 92.75 97 GLY A N 1
ATOM 776 C CA . GLY A 1 97 ? -4.786 0.413 0.509 1.00 92.75 97 GLY A CA 1
ATOM 777 C C . GLY A 1 97 ? -3.454 0.226 -0.223 1.00 92.75 97 GLY A C 1
ATOM 778 O O . GLY A 1 97 ? -3.376 -0.608 -1.131 1.00 92.75 97 GLY A O 1
ATOM 779 N N . LEU A 1 98 ? -2.388 0.926 0.174 1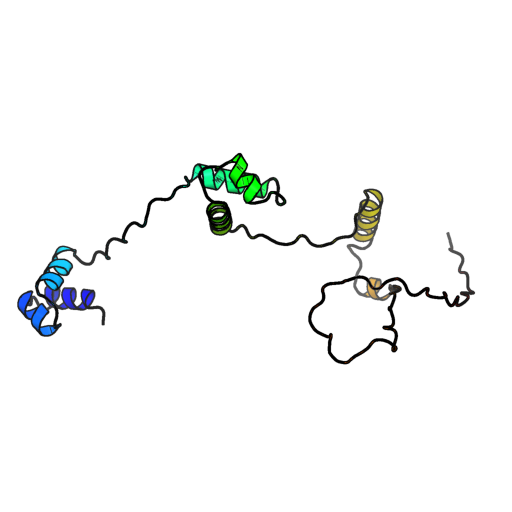.00 91.38 98 LEU A N 1
ATOM 780 C CA . LEU A 1 98 ? -1.066 0.749 -0.421 1.00 91.38 98 LEU A CA 1
ATOM 781 C C . LEU A 1 98 ? -0.425 -0.549 0.077 1.00 91.38 98 LEU A C 1
ATOM 783 O O . LEU A 1 98 ? -0.389 -0.858 1.270 1.00 91.38 98 LEU A O 1
ATOM 787 N N . LYS A 1 99 ? 0.092 -1.336 -0.869 1.00 89.12 99 LYS A N 1
ATOM 788 C CA . LYS A 1 99 ? 0.781 -2.601 -0.599 1.00 89.12 99 LYS A CA 1
ATOM 789 C C . LYS A 1 99 ? 2.164 -2.557 -1.219 1.00 89.12 99 LYS A C 1
ATOM 791 O O . LYS A 1 99 ? 2.303 -2.278 -2.407 1.00 89.12 99 LYS A O 1
ATOM 796 N N . CYS A 1 100 ? 3.172 -2.925 -0.440 1.00 85.12 100 CYS A N 1
ATOM 797 C CA . CYS A 1 100 ? 4.519 -3.105 -0.960 1.00 85.12 100 CYS A CA 1
ATOM 798 C C . CYS A 1 100 ? 4.541 -4.296 -1.931 1.00 85.12 100 CYS A C 1
ATOM 800 O O . CYS A 1 100 ? 4.082 -5.394 -1.601 1.00 85.12 100 CYS A O 1
ATOM 802 N N . ARG A 1 101 ? 5.073 -4.080 -3.135 1.00 87.00 101 ARG A N 1
ATOM 803 C CA . ARG A 1 101 ? 5.266 -5.107 -4.166 1.00 87.00 101 ARG A CA 1
ATOM 804 C C . ARG A 1 101 ? 6.681 -5.009 -4.716 1.00 87.00 101 ARG A C 1
ATOM 806 O O . ARG A 1 101 ? 7.257 -3.929 -4.768 1.00 87.00 101 ARG A O 1
ATOM 813 N N . THR A 1 102 ? 7.230 -6.138 -5.148 1.00 88.19 102 THR A N 1
ATOM 814 C CA . THR A 1 102 ? 8.502 -6.148 -5.874 1.00 88.19 102 THR A CA 1
ATOM 815 C C . THR A 1 102 ? 8.249 -5.737 -7.327 1.00 88.19 102 THR A C 1
ATOM 817 O O . THR A 1 102 ? 7.363 -6.321 -7.959 1.00 88.19 102 THR A O 1
ATOM 820 N N . PRO A 1 103 ? 8.992 -4.761 -7.880 1.00 87.94 103 PRO A N 1
ATOM 821 C CA . PRO A 1 103 ? 8.847 -4.377 -9.279 1.00 87.94 103 PRO A CA 1
ATOM 822 C C . PRO A 1 103 ? 9.222 -5.542 -10.205 1.00 87.94 103 PRO A C 1
ATOM 824 O O . PRO A 1 103 ? 10.139 -6.317 -9.923 1.00 87.94 103 PRO A O 1
ATOM 827 N N . ALA A 1 104 ? 8.525 -5.659 -11.336 1.00 92.31 104 ALA A N 1
ATOM 828 C CA . ALA A 1 104 ? 8.850 -6.660 -12.347 1.00 92.31 104 ALA A CA 1
ATOM 829 C C . ALA A 1 104 ? 10.231 -6.379 -12.961 1.00 92.31 104 ALA A C 1
ATOM 831 O O . ALA A 1 104 ? 10.521 -5.252 -13.368 1.00 92.31 104 ALA A O 1
ATOM 832 N N . ARG A 1 105 ? 11.071 -7.414 -13.075 1.00 93.56 105 ARG A N 1
ATOM 833 C CA . ARG A 1 105 ? 12.365 -7.317 -13.763 1.00 93.56 105 ARG A CA 1
ATOM 834 C C . ARG A 1 105 ? 12.111 -7.262 -15.267 1.00 93.56 105 ARG A C 1
ATOM 836 O O . ARG A 1 105 ? 11.580 -8.213 -15.832 1.00 93.56 105 ARG A O 1
ATOM 843 N N . LYS A 1 106 ? 12.475 -6.153 -15.905 1.00 91.00 106 LYS A N 1
ATOM 844 C CA . LYS A 1 106 ? 12.321 -5.942 -17.350 1.00 91.00 106 LYS A CA 1
ATOM 845 C C . LYS A 1 106 ? 13.675 -5.572 -17.958 1.00 91.00 106 LYS A C 1
ATOM 847 O O . LYS A 1 106 ? 14.455 -4.901 -17.280 1.00 91.00 106 LYS A O 1
ATOM 852 N N . PRO A 1 107 ? 13.968 -5.985 -19.204 1.00 92.50 107 PRO A N 1
ATOM 853 C CA . PRO A 1 107 ? 15.144 -5.490 -19.903 1.00 92.50 107 PRO A CA 1
ATOM 854 C C . PRO A 1 107 ? 15.024 -3.977 -20.095 1.00 92.50 107 PRO A C 1
ATOM 856 O O . PRO A 1 107 ? 13.933 -3.450 -20.335 1.00 92.50 107 PRO A O 1
ATOM 859 N N . PHE A 1 108 ? 16.148 -3.277 -19.985 1.00 94.25 108 PHE A N 1
ATOM 860 C CA . PHE A 1 108 ? 16.184 -1.840 -20.209 1.00 94.25 108 PHE A CA 1
ATOM 861 C C . PHE A 1 108 ? 15.951 -1.540 -21.696 1.00 94.25 108 PHE A C 1
ATOM 863 O O . PHE A 1 108 ? 16.685 -2.012 -22.564 1.00 94.25 108 PHE A O 1
ATOM 870 N N . LEU A 1 109 ? 14.906 -0.767 -22.000 1.00 95.50 109 LEU A N 1
ATOM 871 C CA . LEU A 1 109 ? 14.590 -0.348 -23.365 1.00 95.50 109 LEU A CA 1
ATOM 872 C C . LEU A 1 109 ? 15.089 1.075 -23.593 1.00 95.50 109 LEU A C 1
ATOM 874 O O . LEU A 1 109 ? 14.533 2.022 -23.026 1.00 95.50 109 LEU A O 1
ATOM 878 N N . THR A 1 110 ? 16.091 1.202 -24.463 1.00 97.06 110 THR A N 1
ATOM 879 C CA . THR A 1 110 ? 16.545 2.483 -25.012 1.00 97.06 110 THR A CA 1
ATOM 880 C C . THR A 1 110 ? 15.429 3.133 -25.836 1.00 97.06 110 THR A C 1
ATOM 882 O O . THR A 1 110 ? 14.466 2.470 -26.237 1.00 97.06 110 THR A O 1
ATOM 885 N N . GLN A 1 111 ? 15.544 4.434 -26.111 1.00 97.50 111 GLN A N 1
ATOM 886 C CA . GLN A 1 111 ? 14.566 5.157 -26.934 1.00 97.50 111 GLN A CA 1
ATOM 887 C C . GLN A 1 111 ? 14.403 4.519 -28.322 1.00 97.50 111 GLN A C 1
ATOM 889 O O . GLN A 1 111 ? 13.277 4.323 -28.777 1.00 97.50 111 GLN A O 1
ATOM 894 N N . TYR A 1 112 ? 15.513 4.095 -28.932 1.00 97.56 112 TYR A N 1
ATOM 895 C CA . TYR A 1 112 ? 15.518 3.367 -30.200 1.00 97.56 112 TYR A CA 1
ATOM 896 C C . TYR A 1 112 ? 14.684 2.076 -30.136 1.00 97.56 112 TYR A C 1
ATOM 898 O O . TYR A 1 112 ? 13.784 1.877 -30.951 1.00 97.56 112 TYR A O 1
ATOM 906 N N . HIS A 1 113 ? 14.901 1.228 -29.120 1.00 97.25 113 HIS A N 1
ATOM 907 C CA . HIS A 1 113 ? 14.134 -0.014 -28.964 1.00 97.25 113 HIS A CA 1
ATOM 908 C C . HIS A 1 113 ? 12.633 0.242 -28.786 1.00 97.25 113 HIS A C 1
ATOM 910 O O . HIS A 1 113 ? 11.817 -0.528 -29.289 1.00 97.25 113 HIS A O 1
ATOM 916 N N . ARG A 1 114 ? 12.255 1.310 -28.069 1.00 97.00 114 ARG A N 1
ATOM 917 C CA . ARG A 1 114 ? 10.844 1.684 -27.880 1.00 97.00 114 ARG A CA 1
ATOM 918 C C . ARG A 1 114 ? 10.196 2.072 -29.205 1.00 97.00 114 ARG A C 1
ATOM 920 O O . ARG A 1 114 ? 9.113 1.573 -29.493 1.00 97.00 114 ARG A O 1
ATOM 927 N N . GLN A 1 115 ? 10.877 2.887 -30.011 1.00 97.94 115 GLN A N 1
ATOM 928 C CA . GLN A 1 115 ? 10.366 3.319 -31.310 1.00 97.94 115 GLN A CA 1
ATOM 929 C C . GLN A 1 115 ? 10.190 2.138 -32.267 1.00 97.94 115 GLN A C 1
ATOM 931 O O . GLN A 1 115 ? 9.117 1.975 -32.836 1.00 97.94 115 GLN A O 1
ATOM 936 N N . MET A 1 116 ? 11.198 1.271 -32.391 1.00 97.81 116 MET A N 1
ATOM 937 C CA . MET A 1 116 ? 11.116 0.101 -33.275 1.00 97.81 116 MET A CA 1
ATOM 938 C C . MET A 1 116 ? 9.988 -0.850 -32.867 1.00 97.81 116 MET A C 1
ATOM 940 O O . MET A 1 116 ? 9.231 -1.316 -33.716 1.00 97.81 116 MET A O 1
ATOM 944 N N . ARG A 1 117 ? 9.820 -1.093 -31.559 1.00 96.94 117 ARG A N 1
ATOM 945 C CA . ARG A 1 117 ? 8.703 -1.899 -31.044 1.00 96.94 117 ARG A CA 1
ATOM 946 C C . ARG A 1 117 ? 7.349 -1.248 -31.313 1.00 96.94 117 ARG A C 1
ATOM 948 O O . ARG A 1 117 ? 6.412 -1.960 -31.650 1.00 96.94 117 ARG A O 1
ATOM 955 N N . TYR A 1 118 ? 7.247 0.073 -31.168 1.00 97.25 118 TYR A N 1
ATOM 956 C CA . TYR A 1 118 ? 6.021 0.815 -31.457 1.00 97.25 118 TYR A CA 1
ATOM 957 C C . TYR A 1 118 ? 5.650 0.735 -32.940 1.00 97.25 118 TYR A C 1
ATOM 959 O O . TYR A 1 118 ? 4.524 0.368 -33.252 1.00 97.25 118 TYR A O 1
ATOM 967 N N . VAL A 1 119 ? 6.597 1.001 -33.845 1.00 97.88 119 VAL A N 1
ATOM 968 C CA . VAL A 1 119 ? 6.378 0.911 -35.299 1.00 97.88 119 VAL A CA 1
ATOM 969 C C . VAL A 1 119 ? 5.959 -0.503 -35.693 1.00 97.88 119 VAL A C 1
ATOM 971 O O . VAL A 1 119 ? 4.984 -0.664 -36.421 1.00 97.88 119 VAL A O 1
ATOM 974 N N . PHE A 1 120 ? 6.637 -1.526 -35.163 1.00 96.12 120 PHE A N 1
ATOM 975 C CA . PHE A 1 120 ? 6.261 -2.919 -35.394 1.00 96.12 120 PHE A CA 1
ATOM 976 C C . PHE A 1 120 ? 4.831 -3.204 -34.914 1.00 96.12 120 PHE A C 1
ATOM 978 O O . PHE A 1 120 ? 4.012 -3.682 -35.695 1.00 96.12 120 PHE A O 1
ATOM 985 N N . ALA A 1 121 ? 4.501 -2.862 -33.665 1.00 96.88 121 ALA A N 1
ATOM 986 C CA . ALA A 1 121 ? 3.170 -3.097 -33.108 1.00 96.88 121 ALA A CA 1
ATOM 987 C C . ALA A 1 121 ? 2.074 -2.346 -33.875 1.00 96.88 121 ALA A C 1
ATOM 989 O O . ALA A 1 121 ? 1.012 -2.905 -34.120 1.00 96.88 121 ALA A O 1
ATOM 990 N N . HIS A 1 122 ? 2.337 -1.103 -34.284 1.00 97.25 122 HIS A N 1
ATOM 991 C CA . HIS A 1 122 ? 1.389 -0.292 -35.038 1.00 97.25 122 HIS A CA 1
ATOM 992 C C . HIS A 1 122 ? 1.161 -0.843 -36.452 1.00 97.25 122 HIS A C 1
ATOM 994 O O . HIS A 1 122 ? 0.020 -0.947 -36.892 1.00 97.25 122 HIS A O 1
ATOM 1000 N N . ALA A 1 123 ? 2.225 -1.247 -37.154 1.00 96.31 123 ALA A N 1
ATOM 1001 C CA . ALA A 1 123 ? 2.125 -1.828 -38.495 1.00 96.31 123 ALA A CA 1
ATOM 1002 C C . ALA A 1 123 ? 1.326 -3.144 -38.521 1.00 96.31 123 ALA A C 1
ATOM 1004 O O . ALA A 1 123 ? 0.668 -3.442 -39.514 1.00 96.31 123 ALA A O 1
ATOM 1005 N N . HIS A 1 124 ? 1.351 -3.902 -37.421 1.00 95.38 124 HIS A N 1
ATOM 1006 C CA . HIS A 1 124 ? 0.688 -5.203 -37.299 1.00 95.38 124 HIS A CA 1
ATOM 1007 C C . HIS A 1 124 ? -0.578 -5.146 -36.420 1.00 95.38 124 HIS A C 1
ATOM 1009 O O . HIS A 1 124 ? -1.134 -6.184 -36.070 1.00 95.38 124 HIS A O 1
ATOM 1015 N N . LEU A 1 125 ? -1.056 -3.948 -36.050 1.00 96.12 125 LEU A N 1
ATOM 1016 C CA . LEU A 1 125 ? -2.202 -3.770 -35.146 1.00 96.12 125 LEU A CA 1
ATOM 1017 C C . LEU A 1 125 ? -3.505 -4.327 -35.735 1.00 96.12 125 LEU A C 1
ATOM 1019 O O . LEU A 1 125 ? -4.339 -4.863 -35.010 1.00 96.12 125 LEU A O 1
ATOM 1023 N N . HIS A 1 126 ? -3.667 -4.192 -37.052 1.00 96.00 126 HIS A N 1
ATOM 1024 C CA . HIS A 1 126 ? -4.860 -4.614 -37.789 1.00 96.00 126 HIS A CA 1
ATOM 1025 C C . HIS A 1 126 ? -4.697 -5.971 -38.474 1.00 96.00 126 HIS A C 1
ATOM 1027 O O . HIS A 1 126 ? -5.554 -6.356 -39.266 1.00 96.00 126 HIS A O 1
ATOM 1033 N N . TRP A 1 127 ? -3.612 -6.694 -38.184 1.00 95.94 127 TRP A N 1
ATOM 1034 C CA . TRP A 1 127 ? -3.406 -8.015 -38.756 1.00 95.94 127 TRP A CA 1
ATOM 1035 C C . TRP A 1 127 ? -4.452 -9.006 -38.259 1.00 95.94 127 TRP A C 1
ATOM 1037 O O . TRP A 1 127 ? -4.693 -9.167 -37.060 1.00 95.94 127 TRP A O 1
ATOM 1047 N N . SER A 1 128 ? -5.038 -9.700 -39.220 1.00 94.06 128 SER A N 1
ATOM 1048 C CA . SER A 1 128 ? -6.001 -10.768 -39.032 1.00 94.06 128 SER A CA 1
ATOM 1049 C C . SER A 1 128 ? -5.308 -12.087 -38.661 1.00 94.06 128 SER A C 1
ATOM 1051 O O . SER A 1 128 ? -4.128 -12.313 -38.928 1.00 94.06 128 SER A O 1
ATOM 1053 N N . VAL A 1 129 ? -6.055 -13.007 -38.046 1.00 93.69 129 VAL A N 1
ATOM 1054 C CA . VAL A 1 129 ? -5.571 -14.351 -37.674 1.00 93.69 129 VAL A CA 1
ATOM 1055 C C . VAL A 1 129 ? -4.851 -15.094 -38.821 1.00 93.69 129 VAL A C 1
ATOM 1057 O O . VAL A 1 129 ? -3.767 -15.626 -38.570 1.00 93.69 129 VAL A O 1
ATOM 1060 N N . PRO A 1 130 ? -5.356 -15.125 -40.077 1.00 95.38 130 PRO A N 1
ATOM 1061 C CA . PRO A 1 130 ? -4.649 -15.808 -41.162 1.00 95.38 130 PRO A CA 1
ATOM 1062 C C . PRO A 1 130 ? -3.327 -15.138 -41.563 1.00 95.38 130 PRO A C 1
ATOM 1064 O O . PRO A 1 130 ? -2.468 -15.813 -42.125 1.00 95.38 130 PRO A O 1
ATOM 1067 N N . GLU A 1 131 ? -3.131 -13.848 -41.286 1.00 93.69 131 GLU A N 1
ATOM 1068 C CA . GLU A 1 131 ? -1.848 -13.167 -41.512 1.00 93.69 131 GLU A CA 1
ATOM 1069 C C . GLU A 1 131 ? -0.830 -13.566 -40.441 1.00 93.69 131 GLU A C 1
ATOM 1071 O O . GLU A 1 131 ? 0.308 -13.898 -40.771 1.00 93.69 131 GLU A O 1
ATOM 1076 N N . TRP A 1 132 ? -1.258 -13.675 -39.179 1.00 94.94 132 TRP A N 1
ATOM 1077 C CA . TRP A 1 132 ? -0.416 -14.204 -38.101 1.00 94.94 132 TRP A CA 1
ATOM 1078 C C . TRP A 1 132 ? -0.011 -15.665 -38.316 1.00 94.94 132 TRP A C 1
ATOM 1080 O O . TRP A 1 132 ? 1.115 -16.029 -37.990 1.00 94.94 132 TRP A O 1
ATOM 1090 N N . HIS A 1 133 ? -0.872 -16.488 -38.925 1.00 94.75 133 HIS A N 1
ATOM 1091 C CA . HIS A 1 133 ? -0.541 -17.880 -39.267 1.00 94.75 133 HIS A CA 1
ATOM 1092 C C . HIS A 1 133 ? 0.629 -18.014 -40.253 1.00 94.75 133 HIS A C 1
ATOM 1094 O O . HIS A 1 133 ? 1.221 -19.087 -40.351 1.00 94.75 133 HIS A O 1
ATOM 1100 N N . ARG A 1 134 ? 0.975 -16.950 -40.987 1.00 94.25 134 ARG A N 1
ATOM 1101 C CA . ARG A 1 134 ? 2.107 -16.954 -41.923 1.00 94.25 134 ARG A CA 1
ATOM 1102 C C . ARG A 1 134 ? 3.444 -16.668 -41.235 1.00 94.25 134 ARG A C 1
ATOM 1104 O O . ARG A 1 134 ? 4.485 -16.852 -41.860 1.00 94.25 134 ARG A O 1
ATOM 1111 N N . VAL A 1 135 ? 3.439 -16.217 -39.978 1.00 93.44 135 VAL A N 1
ATOM 1112 C CA . VAL A 1 135 ? 4.657 -15.870 -39.235 1.00 93.44 135 VAL A CA 1
ATOM 1113 C C . VAL A 1 135 ? 5.145 -17.063 -38.423 1.00 93.44 135 VAL A C 1
ATOM 1115 O O . VAL A 1 135 ? 4.426 -17.593 -37.579 1.00 93.44 135 VAL A O 1
ATOM 1118 N N . VAL A 1 136 ? 6.405 -17.443 -38.630 1.00 93.94 136 VAL A N 1
ATOM 1119 C CA . VAL A 1 136 ? 7.099 -18.442 -37.811 1.00 93.94 136 VAL A CA 1
ATOM 1120 C C . VAL A 1 136 ? 8.086 -17.726 -36.895 1.00 93.94 136 VAL A C 1
ATOM 1122 O O . VAL A 1 136 ? 8.981 -17.028 -37.365 1.00 93.94 136 VAL A O 1
ATOM 1125 N N . PHE A 1 137 ? 7.929 -17.900 -35.583 1.00 91.31 137 PHE A N 1
ATOM 1126 C CA . PHE A 1 137 ? 8.858 -17.368 -34.587 1.00 91.31 137 PHE A CA 1
ATOM 1127 C C . PHE A 1 137 ? 9.875 -18.440 -34.185 1.00 91.31 137 PHE A C 1
ATOM 1129 O O . PHE A 1 137 ? 9.494 -19.544 -33.799 1.00 91.31 137 PHE A O 1
ATOM 1136 N N . SER A 1 138 ? 11.162 -18.098 -34.226 1.00 93.62 138 SER A N 1
ATOM 1137 C CA . SER A 1 138 ? 12.260 -18.919 -33.704 1.00 93.62 138 SER A CA 1
ATOM 1138 C C . SER A 1 138 ? 13.046 -18.129 -32.658 1.00 93.62 138 SER A C 1
ATOM 1140 O O . SER A 1 138 ? 13.371 -16.966 -32.893 1.00 93.62 138 SER A O 1
ATOM 1142 N N . ASP A 1 139 ? 13.371 -18.757 -31.531 1.00 92.94 139 ASP A N 1
ATOM 1143 C CA . ASP A 1 139 ? 14.235 -18.197 -30.487 1.00 92.94 139 ASP A CA 1
ATOM 1144 C C . ASP A 1 139 ? 15.215 -19.268 -30.002 1.00 92.94 139 ASP A C 1
ATOM 1146 O O . ASP A 1 139 ? 14.884 -20.457 -29.964 1.00 92.94 139 ASP A O 1
ATOM 1150 N N . GLU A 1 140 ? 16.416 -18.846 -29.624 1.00 88.94 140 GLU A N 1
ATOM 1151 C CA . GLU A 1 140 ? 17.446 -19.732 -29.093 1.00 88.94 140 GLU A CA 1
ATOM 1152 C C . GLU A 1 140 ? 17.514 -19.596 -27.574 1.00 88.94 140 GLU A C 1
ATOM 1154 O O . GLU A 1 140 ? 17.743 -18.517 -27.025 1.00 88.94 140 GLU A O 1
ATOM 1159 N N . LYS A 1 141 ? 17.368 -20.720 -26.867 1.00 84.75 141 LYS A N 1
ATOM 1160 C CA . LYS A 1 141 ? 17.498 -20.761 -25.411 1.00 84.75 141 LYS A CA 1
ATOM 1161 C C . LYS A 1 141 ? 18.729 -21.553 -25.004 1.00 84.75 141 LYS A C 1
ATOM 1163 O O . LYS A 1 141 ? 18.869 -22.727 -25.340 1.00 84.75 141 LYS A O 1
ATOM 1168 N N . SER A 1 142 ? 19.587 -20.936 -24.199 1.00 83.81 142 SER A N 1
ATOM 1169 C CA . SER A 1 142 ? 20.713 -21.629 -23.584 1.00 83.81 142 SER A CA 1
ATOM 1170 C C . SER A 1 142 ? 20.222 -22.580 -22.486 1.00 83.81 142 SER A C 1
ATOM 1172 O O . SER A 1 142 ? 19.728 -22.174 -21.432 1.00 83.81 142 SER A O 1
ATOM 1174 N N . CYS A 1 143 ? 20.364 -23.880 -22.735 1.00 75.31 143 CYS A N 1
ATOM 1175 C CA . CYS A 1 143 ? 20.126 -24.923 -21.745 1.00 75.31 143 CYS A CA 1
ATOM 1176 C C . CYS A 1 143 ? 21.450 -25.280 -21.068 1.00 75.31 143 CYS A C 1
ATOM 1178 O O . CYS A 1 143 ? 22.300 -25.952 -21.648 1.00 75.31 143 CYS A O 1
ATOM 1180 N N . ILE A 1 144 ? 21.626 -24.839 -19.823 1.00 79.44 144 ILE A N 1
ATOM 1181 C CA . ILE A 1 144 ? 22.762 -25.268 -19.007 1.00 79.44 144 ILE A CA 1
ATOM 1182 C C . ILE A 1 144 ? 22.481 -26.702 -18.557 1.00 79.44 144 ILE A C 1
ATOM 1184 O O . ILE A 1 144 ? 21.570 -26.945 -17.766 1.00 79.44 144 ILE A O 1
ATOM 1188 N N . ARG A 1 145 ? 23.257 -27.660 -19.069 1.00 70.31 145 ARG A N 1
ATOM 1189 C CA . ARG A 1 145 ? 23.213 -29.047 -18.600 1.00 70.31 145 ARG A CA 1
ATOM 1190 C C . ARG A 1 145 ? 23.856 -29.112 -17.209 1.00 70.31 145 ARG A C 1
ATOM 1192 O O . ARG A 1 145 ? 25.036 -28.772 -17.100 1.00 70.31 145 ARG A O 1
ATOM 1199 N N . PRO A 1 146 ? 23.149 -29.552 -16.153 1.00 60.47 146 PRO A N 1
ATOM 1200 C CA . PRO A 1 146 ? 23.809 -29.815 -14.884 1.00 60.47 146 PRO A CA 1
ATOM 1201 C C . PRO A 1 146 ? 24.856 -30.915 -15.098 1.00 60.47 146 PRO A C 1
ATOM 1203 O O . PRO A 1 146 ? 24.580 -31.961 -15.689 1.00 60.47 146 PRO A O 1
ATOM 1206 N N . CYS A 1 147 ? 26.088 -30.638 -14.680 1.00 49.97 147 CYS A N 1
ATOM 1207 C CA . CYS A 1 147 ? 27.185 -31.590 -14.761 1.00 49.97 147 CYS A CA 1
ATOM 1208 C C . CYS A 1 147 ? 26.906 -32.752 -13.792 1.00 49.97 147 CYS A C 1
ATOM 1210 O O . CYS A 1 147 ? 26.687 -32.526 -12.603 1.00 49.97 147 CYS A O 1
ATOM 1212 N N . SER A 1 148 ? 26.905 -33.989 -14.300 1.00 57.66 148 SER A N 1
ATOM 1213 C CA . SER A 1 148 ? 26.537 -35.209 -13.558 1.00 57.66 148 SER A CA 1
ATOM 1214 C C . SER A 1 148 ? 27.449 -35.526 -12.364 1.00 57.66 148 SER A C 1
ATOM 1216 O O . SER A 1 148 ? 27.152 -36.440 -11.601 1.00 57.66 148 SER A O 1
ATOM 1218 N N . THR A 1 149 ? 28.558 -34.813 -12.189 1.00 54.81 149 THR A N 1
ATOM 1219 C CA . THR A 1 149 ? 29.555 -35.123 -11.158 1.00 54.81 149 THR A CA 1
ATOM 1220 C C . THR A 1 149 ? 29.201 -34.589 -9.767 1.00 54.81 149 THR A C 1
ATOM 1222 O O . THR A 1 149 ? 29.856 -34.968 -8.803 1.00 54.81 149 THR A O 1
ATOM 1225 N N . TYR A 1 150 ? 28.162 -33.754 -9.627 1.00 52.34 150 TYR A N 1
ATOM 1226 C CA . TYR A 1 150 ? 27.763 -33.175 -8.334 1.00 52.34 150 TYR A CA 1
ATOM 1227 C C . TYR A 1 150 ? 26.241 -33.159 -8.145 1.00 52.34 150 TYR A C 1
ATOM 1229 O O . TYR A 1 150 ? 25.630 -32.113 -7.941 1.00 52.34 150 TYR A O 1
ATOM 1237 N N . LEU A 1 151 ? 25.614 -34.332 -8.203 1.00 51.03 151 LEU A N 1
ATOM 1238 C CA . LEU A 1 151 ? 24.252 -34.530 -7.708 1.00 51.03 151 LEU A CA 1
ATOM 1239 C C . LEU A 1 151 ? 24.295 -35.557 -6.578 1.00 51.03 151 LEU A C 1
ATOM 1241 O O . LEU A 1 151 ? 24.073 -36.744 -6.793 1.00 51.03 151 LEU A O 1
ATOM 1245 N N . GLN A 1 152 ? 24.573 -35.091 -5.357 1.00 45.91 152 GLN A N 1
ATOM 1246 C CA . GLN A 1 152 ? 24.065 -35.812 -4.193 1.00 45.91 152 GLN A CA 1
ATOM 1247 C C . GLN A 1 152 ? 22.550 -35.549 -4.094 1.00 45.91 152 GLN A C 1
ATOM 1249 O O . GLN A 1 152 ? 22.131 -34.384 -4.149 1.00 45.91 152 GLN A O 1
ATOM 1254 N N . PRO A 1 153 ? 21.714 -36.596 -3.976 1.00 42.16 153 PRO A N 1
ATOM 1255 C CA . PRO A 1 153 ? 20.266 -36.461 -3.870 1.00 42.16 153 PRO A CA 1
ATOM 1256 C C . PRO A 1 153 ? 19.904 -35.896 -2.489 1.00 42.16 153 PRO A C 1
ATOM 1258 O O . PRO A 1 153 ? 19.715 -36.629 -1.527 1.00 42.16 153 PRO A O 1
ATOM 1261 N N . GLY A 1 154 ? 19.850 -34.570 -2.376 1.00 45.09 154 GLY A N 1
ATOM 1262 C CA . GLY A 1 154 ? 19.485 -33.898 -1.122 1.00 45.09 154 GLY A CA 1
ATOM 1263 C C . GLY A 1 154 ? 19.242 -32.392 -1.219 1.00 45.09 154 GLY A C 1
ATOM 1264 O O . GLY A 1 154 ? 18.596 -31.821 -0.349 1.00 45.09 154 GLY A O 1
ATOM 1265 N N . TYR A 1 155 ? 19.675 -31.735 -2.297 1.00 44.88 155 TYR A N 1
ATOM 1266 C CA . TYR A 1 155 ? 19.568 -30.279 -2.438 1.00 44.88 155 TYR A CA 1
ATOM 1267 C C . TYR A 1 155 ? 18.588 -29.874 -3.545 1.00 44.88 155 TYR A C 1
ATOM 1269 O O . TYR A 1 155 ? 18.943 -29.186 -4.496 1.00 44.88 155 TYR A O 1
ATOM 1277 N N . MET A 1 156 ? 17.325 -30.287 -3.419 1.00 40.69 156 MET A N 1
ATOM 1278 C CA . MET A 1 156 ? 16.216 -29.699 -4.185 1.00 40.69 156 MET A CA 1
ATOM 1279 C C . MET A 1 156 ? 15.216 -29.001 -3.260 1.00 40.69 156 MET A C 1
ATOM 1281 O O . MET A 1 156 ? 14.014 -29.232 -3.334 1.00 40.69 156 MET A O 1
ATOM 1285 N N . GLN A 1 157 ? 15.697 -28.100 -2.400 1.00 41.47 157 GLN A N 1
ATOM 1286 C CA . GLN A 1 157 ? 14.829 -27.078 -1.821 1.00 41.47 157 GLN A CA 1
ATOM 1287 C C . GLN A 1 157 ? 15.424 -25.678 -1.994 1.00 41.47 157 GLN A C 1
ATOM 1289 O O . GLN A 1 157 ? 16.435 -25.309 -1.411 1.00 41.47 157 GLN A O 1
ATOM 1294 N N . GLN A 1 158 ? 14.732 -24.910 -2.839 1.00 42.00 158 GLN A N 1
ATOM 1295 C CA . GLN A 1 158 ? 14.512 -23.471 -2.696 1.00 42.00 158 GLN A CA 1
ATOM 1296 C C . GLN A 1 158 ? 15.750 -22.566 -2.630 1.00 42.00 158 GLN A C 1
ATOM 1298 O O . GLN A 1 158 ? 15.794 -21.625 -1.841 1.00 42.00 158 GLN A O 1
ATOM 1303 N N . HIS A 1 159 ? 16.711 -22.735 -3.536 1.00 33.12 159 HIS A N 1
ATOM 1304 C CA . HIS A 1 159 ? 17.726 -21.703 -3.747 1.00 33.12 159 HIS A CA 1
ATOM 1305 C C . HIS A 1 159 ? 17.459 -20.895 -5.016 1.00 33.12 159 HIS A C 1
ATOM 1307 O O . HIS A 1 159 ? 17.826 -21.243 -6.133 1.00 33.12 159 HIS A O 1
ATOM 1313 N N . ARG A 1 160 ? 16.801 -19.757 -4.775 1.00 41.41 160 ARG A N 1
ATOM 1314 C CA . ARG A 1 160 ? 16.828 -18.516 -5.554 1.00 41.41 160 ARG A CA 1
ATOM 1315 C C . ARG A 1 160 ? 18.186 -18.339 -6.253 1.00 41.41 160 ARG A C 1
ATOM 1317 O O . ARG A 1 160 ? 19.161 -18.004 -5.592 1.00 41.41 160 ARG A O 1
ATOM 1324 N N . PHE A 1 161 ? 18.211 -18.581 -7.566 1.00 39.22 161 PHE A N 1
ATOM 1325 C CA . PHE A 1 161 ? 19.253 -18.243 -8.550 1.00 39.22 161 PHE A CA 1
ATOM 1326 C C . PHE A 1 161 ? 20.611 -17.806 -7.966 1.00 39.22 161 PHE A C 1
ATOM 1328 O O . PHE A 1 161 ? 20.943 -16.620 -7.963 1.00 39.22 161 PHE A O 1
ATOM 1335 N N . ARG A 1 162 ? 21.416 -18.766 -7.501 1.00 37.31 162 ARG A N 1
ATOM 1336 C CA . ARG A 1 162 ? 22.857 -18.564 -7.312 1.00 37.31 162 ARG A CA 1
ATOM 1337 C C . ARG A 1 162 ? 23.534 -19.063 -8.584 1.00 37.31 162 ARG A C 1
ATOM 1339 O O . ARG A 1 162 ? 23.423 -20.241 -8.908 1.00 37.31 162 ARG A O 1
ATOM 1346 N N . TYR A 1 163 ? 24.133 -18.154 -9.348 1.00 39.97 163 TYR A N 1
ATOM 1347 C CA . TYR A 1 163 ? 24.840 -18.492 -10.582 1.00 39.97 163 TYR A CA 1
ATOM 1348 C C . TYR A 1 163 ? 25.919 -19.545 -10.296 1.00 39.97 163 TYR A C 1
ATOM 1350 O O . TYR A 1 163 ? 26.728 -19.373 -9.385 1.00 39.97 163 TYR A O 1
ATOM 1358 N N . TRP A 1 164 ? 25.906 -20.631 -11.068 1.00 39.47 164 TRP A N 1
ATOM 1359 C CA . TRP A 1 164 ? 27.004 -21.593 -11.139 1.00 39.47 164 TRP A CA 1
ATOM 1360 C C . TRP A 1 164 ? 28.157 -20.959 -11.940 1.00 39.47 164 TRP A C 1
ATOM 1362 O O . TRP A 1 164 ? 27.872 -20.249 -12.911 1.00 39.47 164 TRP A O 1
ATOM 1372 N N . PRO A 1 165 ? 29.438 -21.159 -11.571 1.00 39.59 165 PRO A N 1
ATOM 1373 C CA . PRO A 1 165 ? 30.552 -20.619 -12.348 1.00 39.59 165 PRO A CA 1
ATOM 1374 C C . PRO A 1 165 ? 30.520 -21.189 -13.777 1.00 39.59 165 PRO A C 1
ATOM 1376 O O . PRO A 1 165 ? 30.132 -22.345 -13.961 1.00 39.59 165 PRO A O 1
ATOM 1379 N N . PRO A 1 166 ? 30.892 -20.409 -14.808 1.00 43.47 166 PRO A N 1
ATOM 1380 C CA . PRO A 1 166 ? 30.739 -20.842 -16.188 1.00 43.47 166 PRO A CA 1
ATOM 1381 C C . PRO A 1 166 ? 31.639 -22.051 -16.454 1.00 43.47 166 PRO A C 1
ATOM 1383 O O . PRO A 1 166 ? 32.865 -21.942 -16.465 1.00 43.47 166 PRO A O 1
ATOM 1386 N N . CYS A 1 167 ? 31.028 -23.213 -16.694 1.00 43.72 167 CYS A N 1
ATOM 1387 C CA . CYS A 1 167 ? 31.714 -24.271 -17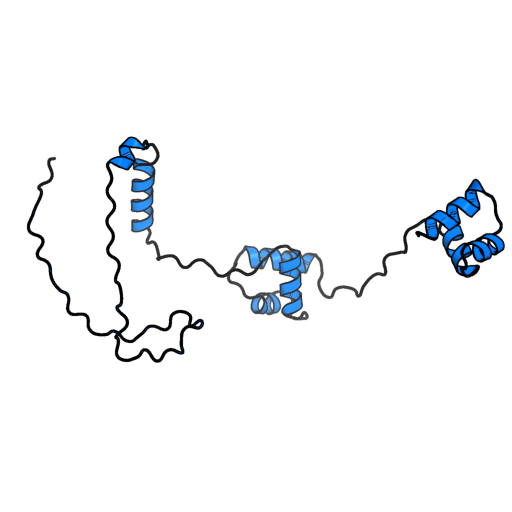.418 1.00 43.72 167 CYS A CA 1
ATOM 1388 C C . CYS A 1 167 ? 31.873 -23.780 -18.860 1.00 43.72 167 CYS A C 1
ATOM 1390 O O . CYS A 1 167 ? 30.915 -23.333 -19.491 1.00 43.72 167 CYS A O 1
ATOM 1392 N N . ARG A 1 168 ? 33.116 -23.763 -19.339 1.00 42.41 168 ARG A N 1
ATOM 1393 C CA . ARG A 1 168 ? 33.494 -23.300 -20.674 1.00 42.41 168 ARG A CA 1
ATOM 1394 C C . ARG A 1 168 ? 32.734 -24.155 -21.703 1.00 42.41 168 ARG A C 1
ATOM 1396 O O . ARG A 1 168 ? 33.049 -25.327 -21.862 1.00 42.41 168 ARG A O 1
ATOM 1403 N N . THR A 1 169 ? 31.695 -23.618 -22.341 1.00 41.97 169 THR A N 1
ATOM 1404 C CA . THR A 1 169 ? 30.974 -24.331 -23.406 1.00 41.97 169 THR A CA 1
ATOM 1405 C C . THR A 1 169 ? 31.743 -24.168 -24.709 1.00 41.97 169 THR A C 1
ATOM 1407 O O . THR A 1 169 ? 31.842 -23.055 -25.226 1.00 41.97 169 THR A O 1
ATOM 1410 N N . GLU A 1 170 ? 32.282 -25.257 -25.251 1.00 39.09 170 GLU A N 1
ATOM 1411 C CA . GLU A 1 170 ? 32.702 -25.298 -26.652 1.00 39.09 170 GLU A CA 1
ATOM 1412 C C . GLU A 1 170 ? 31.469 -25.094 -27.539 1.00 39.09 170 GLU A C 1
ATOM 1414 O O . GLU A 1 170 ? 30.481 -25.823 -27.441 1.00 39.09 170 GLU A O 1
ATOM 1419 N N . SER A 1 171 ? 31.497 -24.058 -28.380 1.00 38.12 171 SER A N 1
ATOM 1420 C CA . SER A 1 171 ? 30.443 -23.816 -29.360 1.00 38.12 171 SER A CA 1
ATOM 1421 C C . SER A 1 171 ? 30.571 -24.845 -30.484 1.00 38.12 171 SER A C 1
ATOM 1423 O O . SER A 1 171 ? 31.504 -24.765 -31.287 1.00 38.12 171 SER A O 1
ATOM 1425 N N . VAL A 1 172 ? 29.633 -25.784 -30.589 1.00 45.38 172 VAL A N 1
ATOM 1426 C CA . VAL A 1 172 ? 29.507 -26.605 -31.800 1.00 45.38 172 VAL A CA 1
ATOM 1427 C C . VAL A 1 172 ? 28.880 -25.728 -32.882 1.00 45.38 172 VAL A C 1
ATOM 1429 O O . VAL A 1 172 ? 27.688 -25.427 -32.846 1.00 45.38 172 VAL A O 1
ATOM 1432 N N . ARG A 1 173 ? 29.709 -25.263 -33.821 1.00 38.28 173 ARG A N 1
ATOM 1433 C CA . ARG A 1 173 ? 29.255 -24.561 -35.025 1.00 38.28 173 ARG A CA 1
ATOM 1434 C C . ARG A 1 173 ? 28.564 -25.579 -35.930 1.00 38.28 173 ARG A C 1
ATOM 1436 O O . ARG A 1 173 ? 29.241 -26.423 -36.507 1.00 38.28 173 ARG A O 1
ATOM 1443 N N . HIS A 1 174 ? 27.250 -25.478 -36.099 1.00 34.84 174 HIS A N 1
ATOM 1444 C CA . HIS A 1 174 ? 26.615 -26.022 -37.297 1.00 34.84 174 HIS A CA 1
ATOM 1445 C C . HIS A 1 174 ? 26.670 -24.944 -38.379 1.00 34.84 174 HIS A C 1
ATOM 1447 O O . HIS A 1 174 ? 26.171 -23.835 -38.195 1.00 34.84 174 HIS A O 1
ATOM 1453 N N . ALA A 1 175 ? 27.358 -25.252 -39.476 1.00 35.00 175 ALA A N 1
ATOM 1454 C CA . ALA A 1 175 ? 27.444 -24.381 -40.635 1.00 35.00 175 ALA A CA 1
ATOM 1455 C C . ALA A 1 175 ? 26.049 -24.211 -41.254 1.00 35.00 175 ALA A C 1
ATOM 1457 O O . ALA A 1 175 ? 25.459 -25.180 -41.725 1.00 35.00 175 ALA A O 1
ATOM 1458 N N . ALA A 1 176 ? 25.534 -22.982 -41.272 1.00 35.56 176 ALA A N 1
ATOM 1459 C CA . ALA A 1 176 ? 24.382 -22.626 -42.087 1.00 35.56 176 ALA A CA 1
ATOM 1460 C C . ALA A 1 176 ? 24.881 -22.187 -43.471 1.00 35.56 176 ALA A C 1
ATOM 1462 O O . ALA A 1 176 ? 25.322 -21.055 -43.664 1.00 35.56 176 ALA A O 1
ATOM 1463 N N . LEU A 1 177 ? 24.829 -23.107 -44.434 1.00 40.06 177 LEU A N 1
ATOM 1464 C CA . LEU A 1 177 ? 24.736 -22.766 -45.849 1.00 40.06 177 LEU A CA 1
ATOM 1465 C C . LEU A 1 177 ? 23.254 -22.568 -46.174 1.00 40.06 177 LEU A C 1
A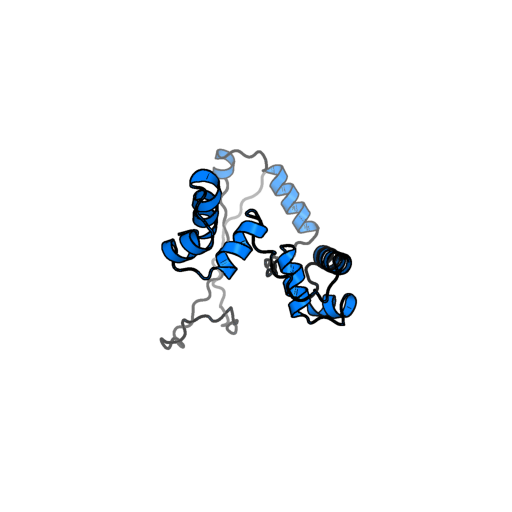TOM 1467 O O . LEU A 1 177 ? 22.497 -23.529 -46.112 1.00 40.06 177 LEU A O 1
ATOM 1471 N N . CYS A 1 178 ? 22.856 -21.335 -46.485 1.00 32.53 178 CYS A N 1
ATOM 1472 C CA . CYS A 1 178 ? 21.952 -20.987 -47.589 1.00 32.53 178 CYS A CA 1
ATOM 1473 C C . CYS A 1 178 ? 21.579 -19.507 -47.483 1.00 32.53 178 CYS A C 1
ATOM 1475 O O . CYS A 1 178 ? 20.966 -19.070 -46.511 1.00 32.53 178 CYS A O 1
ATOM 1477 N N . GLY A 1 179 ? 21.957 -18.740 -48.504 1.00 40.84 179 GLY A N 1
ATOM 1478 C CA . GLY A 1 179 ? 21.487 -17.377 -48.690 1.00 40.84 179 GLY A CA 1
ATOM 1479 C C . GLY A 1 179 ? 20.084 -17.345 -49.283 1.00 40.84 179 GLY A C 1
ATOM 1480 O O . GLY A 1 179 ? 19.691 -18.257 -50.004 1.00 40.84 179 GLY A O 1
ATOM 1481 N N . TYR A 1 180 ? 19.378 -16.247 -49.034 1.00 37.44 180 TYR A N 1
ATOM 1482 C CA . TYR A 1 180 ? 18.329 -15.770 -49.924 1.00 37.44 180 TYR A CA 1
ATOM 1483 C C . TYR A 1 180 ? 18.442 -14.256 -50.074 1.00 37.44 180 TYR A C 1
ATOM 1485 O O . TYR A 1 180 ? 18.515 -13.510 -49.098 1.00 37.44 180 TYR A O 1
ATOM 1493 N N . ALA A 1 181 ? 18.515 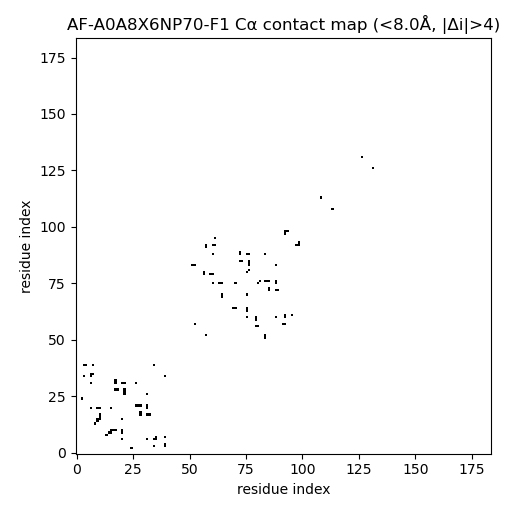-13.844 -51.336 1.00 37.94 181 ALA A N 1
ATOM 1494 C CA . ALA A 1 181 ? 18.474 -12.469 -51.791 1.00 37.94 181 ALA A CA 1
ATOM 1495 C C . ALA A 1 181 ? 17.066 -11.886 -51.597 1.00 37.94 181 ALA A C 1
ATOM 1497 O O . ALA A 1 181 ? 16.067 -12.565 -51.830 1.00 37.94 181 ALA A O 1
ATOM 1498 N N . ALA A 1 182 ? 17.002 -10.617 -51.201 1.00 34.00 182 ALA A N 1
ATOM 1499 C CA . ALA A 1 182 ? 15.769 -9.840 -51.159 1.00 34.00 182 ALA A CA 1
ATOM 1500 C C . ALA A 1 182 ? 15.416 -9.319 -52.568 1.00 34.00 182 ALA A C 1
ATOM 1502 O O . ALA A 1 182 ? 16.302 -8.772 -53.234 1.00 34.00 182 ALA A O 1
ATOM 1503 N N . PRO A 1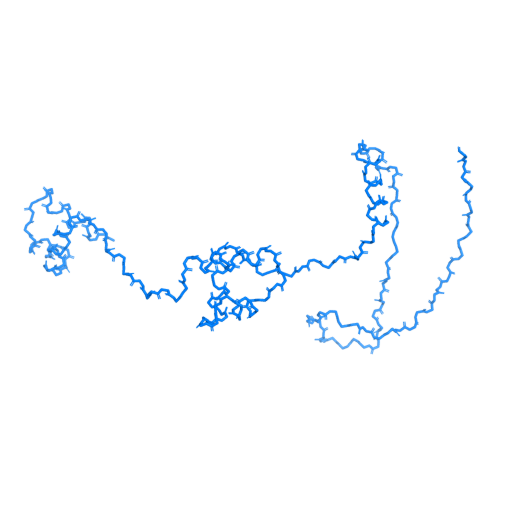 183 ? 14.162 -9.430 -53.040 1.00 45.28 183 PRO A N 1
ATOM 1504 C CA . PRO A 1 183 ? 13.682 -8.596 -54.133 1.00 45.28 183 PRO A CA 1
ATOM 1505 C C . PRO A 1 183 ? 13.287 -7.203 -53.611 1.00 45.28 183 PRO A C 1
ATOM 1507 O O . PRO A 1 183 ? 12.910 -7.051 -52.448 1.00 45.28 183 PRO A O 1
ATOM 1510 N N . ARG A 1 184 ? 13.456 -6.206 -54.486 1.00 44.47 184 ARG A N 1
ATOM 1511 C CA . ARG A 1 184 ? 13.243 -4.767 -54.250 1.00 44.47 184 ARG A CA 1
ATOM 1512 C C . ARG A 1 184 ? 11.786 -4.404 -53.994 1.00 44.47 184 ARG A C 1
ATOM 1514 O O . ARG A 1 184 ? 10.917 -5.064 -54.603 1.00 44.47 184 ARG A O 1
#

Mean predicted aligned error: 15.61 Å

Foldseek 3Di:
DPLLVVLCCCCPVVVDDLVVSCVVVVHDSVVSVVSVVVVPDPPDPPDDDDDPDDPVLLVVLLVVCVVPVPDQLVNSCVPRNVPDDSVSSVVSCVVVVDDDDDDDDDPDADPVNVVVVVVVCVVCVPPDPVNVVVDDDDDDDDDDDPDPPDDDPDPPDDDDDDDDPDDDDDDPDDDDDDDDDDDD

Sequence (184 aa):
MDFRHAIYHLFEEKRISERKIAQILGLSPSTVHYWITRQGESATTKSGRPRVTDADTDQALYNASRKDPFLSAVDLQKELTPTCSVDTVRSRLKQQGLKCRTPARKPFLTQYHRQMRYVFAHAHLHWSVPEWHRVVFSDEKSCIRPCSTYLQPGYMQQHRFRYWPPCRTESVRHAALCGYAAPR

pLDDT: mean 79.47, std 20.55, range [32.53, 97.94]

Secondary structure (DSSP, 8-state):
--HHHHHHHHHHTT---HHHHHHHHT--HHHHHHHHHTTTPPP-PPP-PPPSS-HHHHHHHHHHHHH-TT--HHHHHHHH-TTS-HHHHHHHHHHTT----PPPP-----HHHHHHHHHHHHHTTT--HHHHTT----------PPPGGG--TT--S-----PPP---------------PPP-

Radius of gyration: 35.92 Å; Cα contacts (8 Å, |Δi|>4): 66; chains: 1; bounding box: 80×52×93 Å

InterPro domains:
  IPR002492 Transposase, Tc1-like [PF01498] (59-126)
  IPR009057 Homedomain-like superfamily [SSF46689] (1-97)
  IPR036397 Ribonuclease H superfamily [G3DSA:3.30.420.10] (98-178)